Protein AF-A0AAD4MXR6-F1 (afdb_monomer_lite)

Radius of gyration: 29.35 Å; chains: 1; bounding box: 57×68×80 Å

pLDDT: mean 74.16, std 16.28, range [34.97, 93.56]

Structure (mmCIF, N/CA/C/O backbone):
data_AF-A0AAD4MXR6-F1
#
_entry.id   AF-A0AAD4MXR6-F1
#
loop_
_atom_site.group_PDB
_atom_site.id
_atom_site.type_symbol
_atom_site.label_atom_id
_atom_site.label_alt_id
_atom_site.label_comp_id
_atom_site.label_asym_id
_atom_site.label_entity_id
_atom_site.label_seq_id
_atom_site.pdbx_PDB_ins_code
_atom_site.Cartn_x
_atom_site.Cartn_y
_atom_site.Cartn_z
_atom_site.occupancy
_atom_site.B_iso_or_equiv
_atom_site.auth_seq_id
_atom_site.auth_comp_id
_atom_site.auth_asym_id
_atom_site.auth_atom_id
_atom_site.pdbx_PDB_model_num
ATOM 1 N N . MET A 1 1 ? -5.237 6.073 -11.738 1.00 60.31 1 MET A N 1
ATOM 2 C CA . MET A 1 1 ? -5.395 5.691 -10.322 1.00 60.31 1 MET A CA 1
ATOM 3 C C . MET A 1 1 ? -6.658 6.258 -9.677 1.00 60.31 1 MET A C 1
ATOM 5 O O . MET A 1 1 ? -7.114 5.745 -8.656 1.00 60.31 1 MET A O 1
ATOM 9 N N . GLN A 1 2 ? -7.299 7.266 -10.284 1.00 61.72 2 GLN A N 1
ATOM 10 C CA . GLN A 1 2 ? -8.569 7.827 -9.799 1.00 61.72 2 GLN A CA 1
ATOM 11 C C . GLN A 1 2 ? -9.692 6.784 -9.644 1.00 61.72 2 GLN A C 1
ATOM 13 O O . GLN A 1 2 ? -10.558 6.943 -8.790 1.00 61.72 2 GLN A O 1
ATOM 18 N N . ASN A 1 3 ? -9.618 5.661 -10.363 1.00 67.31 3 ASN A N 1
ATOM 19 C CA . ASN A 1 3 ? -10.633 4.604 -10.333 1.00 67.31 3 ASN A CA 1
ATOM 20 C C . ASN A 1 3 ? -10.224 3.352 -9.547 1.00 67.31 3 ASN A C 1
ATOM 22 O O . ASN A 1 3 ? -10.937 2.355 -9.615 1.00 67.31 3 ASN A O 1
ATOM 26 N N . VAL A 1 4 ? -9.108 3.370 -8.804 1.00 76.44 4 VAL A N 1
ATOM 27 C CA . VAL A 1 4 ? -8.776 2.239 -7.922 1.00 76.44 4 VAL A CA 1
ATOM 28 C C . VAL A 1 4 ? -9.883 2.127 -6.867 1.00 76.44 4 VAL A C 1
ATOM 30 O O . VAL A 1 4 ? -10.114 3.109 -6.143 1.00 76.44 4 VAL A O 1
ATOM 33 N N . PRO A 1 5 ? -10.608 0.993 -6.812 1.00 82.69 5 PRO A N 1
ATOM 34 C CA . PRO A 1 5 ? -11.667 0.806 -5.838 1.00 82.69 5 PRO A CA 1
ATOM 35 C C . PRO A 1 5 ? -11.041 0.687 -4.451 1.00 82.69 5 PRO A C 1
ATOM 37 O O . PRO A 1 5 ? -10.122 -0.102 -4.252 1.00 82.69 5 PRO A O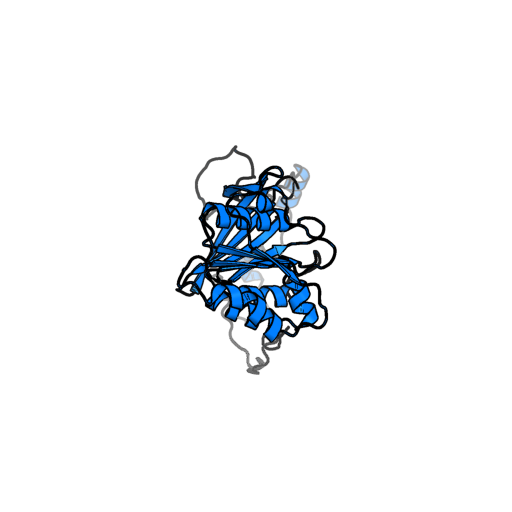 1
ATOM 40 N N . LEU A 1 6 ? -11.553 1.449 -3.484 1.00 86.88 6 LEU A N 1
ATOM 41 C CA . LEU A 1 6 ? -11.195 1.288 -2.075 1.00 86.88 6 LEU A CA 1
ATOM 42 C C . LEU A 1 6 ? -11.935 0.069 -1.527 1.00 86.88 6 LEU A C 1
ATOM 44 O O . LEU A 1 6 ? -12.966 0.193 -0.867 1.00 86.88 6 LEU A O 1
ATOM 48 N N . LYS A 1 7 ? -11.432 -1.118 -1.867 1.00 89.00 7 LYS A N 1
ATOM 49 C CA . LYS A 1 7 ? -11.968 -2.390 -1.397 1.00 89.00 7 LYS A CA 1
ATOM 50 C C . LYS A 1 7 ? -10.834 -3.359 -1.081 1.00 89.00 7 LYS A C 1
ATOM 52 O O . LYS A 1 7 ? -9.921 -3.442 -1.880 1.00 89.00 7 LYS A O 1
ATOM 57 N N . GLY A 1 8 ? -10.943 -4.132 -0.000 1.00 90.38 8 GLY A N 1
ATOM 58 C CA . GLY A 1 8 ? -9.989 -5.190 0.353 1.00 90.38 8 GLY A CA 1
ATOM 59 C C . GLY A 1 8 ? -8.601 -4.660 0.727 1.00 90.38 8 GLY A C 1
ATOM 60 O O . GLY A 1 8 ? -8.443 -3.489 1.067 1.00 90.38 8 GLY A O 1
ATOM 61 N N . ALA A 1 9 ? -7.585 -5.522 0.681 1.00 92.50 9 ALA A N 1
ATOM 62 C CA . ALA A 1 9 ? -6.200 -5.114 0.900 1.00 92.50 9 ALA A CA 1
ATOM 63 C C . ALA A 1 9 ? -5.611 -4.466 -0.365 1.00 92.50 9 ALA A C 1
ATOM 65 O O . ALA A 1 9 ? -5.730 -5.020 -1.467 1.00 92.50 9 ALA A O 1
ATOM 66 N N . ILE A 1 10 ? -4.984 -3.304 -0.194 1.00 93.56 10 ILE A N 1
ATOM 67 C CA . ILE A 1 10 ? -4.270 -2.538 -1.213 1.00 93.56 10 ILE A CA 1
ATOM 68 C C . ILE A 1 10 ? -2.867 -2.254 -0.688 1.00 93.56 10 ILE A C 1
ATOM 70 O O . ILE A 1 10 ? -2.709 -1.665 0.382 1.00 93.56 10 ILE A O 1
ATOM 74 N N . VAL A 1 11 ? -1.844 -2.639 -1.447 1.00 92.94 11 VAL A N 1
ATOM 75 C CA . VAL A 1 11 ? -0.449 -2.378 -1.070 1.00 92.94 11 VAL A CA 1
ATOM 76 C C . VAL A 1 11 ? 0.230 -1.517 -2.128 1.00 92.94 11 VAL A C 1
ATOM 78 O O . VAL A 1 11 ? 0.134 -1.792 -3.325 1.00 92.94 11 VAL A O 1
ATOM 81 N N . ILE A 1 12 ? 0.911 -0.472 -1.669 1.00 91.81 12 ILE A N 1
ATOM 82 C CA . ILE A 1 12 ? 1.758 0.409 -2.469 1.00 91.81 12 ILE A CA 1
ATOM 83 C C . ILE A 1 12 ? 3.200 -0.046 -2.280 1.00 91.81 12 ILE A C 1
ATOM 85 O O . ILE A 1 12 ? 3.692 -0.064 -1.152 1.00 91.81 12 ILE A O 1
ATOM 89 N N . ARG A 1 13 ? 3.863 -0.421 -3.373 1.00 90.12 13 ARG A N 1
ATOM 90 C CA . ARG A 1 13 ? 5.300 -0.676 -3.398 1.00 90.12 13 ARG A CA 1
ATOM 91 C C . ARG A 1 13 ? 6.028 0.631 -3.641 1.00 90.12 13 ARG A C 1
ATOM 93 O O . ARG A 1 13 ? 5.836 1.283 -4.662 1.00 90.12 13 ARG A O 1
ATOM 100 N N . ASP A 1 14 ? 6.849 0.975 -2.671 1.00 86.12 14 ASP A N 1
ATOM 101 C CA . ASP A 1 14 ? 7.756 2.108 -2.659 1.00 86.12 14 ASP A CA 1
ATOM 102 C C . ASP A 1 14 ? 9.174 1.585 -2.974 1.00 86.12 14 ASP A C 1
ATOM 104 O O . ASP A 1 14 ? 9.573 0.538 -2.452 1.00 86.12 14 ASP A O 1
ATOM 108 N N . ARG A 1 15 ? 9.919 2.276 -3.850 1.00 78.50 15 ARG A N 1
ATOM 109 C CA . ARG A 1 15 ? 11.308 1.920 -4.215 1.00 78.50 15 ARG A CA 1
ATOM 110 C C . ARG A 1 15 ? 12.368 2.698 -3.426 1.00 78.50 15 ARG A C 1
ATOM 112 O O . ARG A 1 15 ? 13.548 2.692 -3.774 1.00 78.50 15 ARG A O 1
ATOM 119 N N . GLY A 1 16 ? 11.973 3.333 -2.328 1.00 67.81 16 GLY A N 1
ATOM 120 C CA . GLY A 1 16 ? 12.864 3.950 -1.357 1.00 67.81 16 GLY A CA 1
ATOM 121 C C . GLY A 1 16 ? 13.395 5.310 -1.808 1.00 67.81 16 GLY A C 1
ATOM 122 O O . GLY A 1 16 ? 12.636 6.174 -2.235 1.00 67.81 16 GLY A O 1
ATOM 123 N N . TYR A 1 17 ? 14.711 5.513 -1.661 1.00 61.78 17 TYR A N 1
ATOM 124 C CA . TYR A 1 17 ? 15.401 6.814 -1.725 1.00 61.78 17 TYR A CA 1
ATOM 125 C C . TYR A 1 17 ? 15.137 7.662 -2.981 1.00 61.78 17 TYR A C 1
ATOM 127 O O . TYR A 1 17 ? 15.329 8.874 -2.932 1.00 61.78 17 TYR A O 1
ATOM 135 N N . GLU A 1 18 ? 14.706 7.053 -4.086 1.00 66.12 18 GLU A N 1
ATOM 136 C CA . GLU A 1 18 ? 14.439 7.751 -5.350 1.00 66.12 18 GLU A CA 1
ATOM 137 C C . GLU A 1 18 ? 12.974 8.174 -5.496 1.00 66.12 18 GLU A C 1
ATOM 139 O O . GLU A 1 18 ? 12.679 9.159 -6.168 1.00 66.12 18 GLU A O 1
ATOM 144 N N . LEU A 1 19 ? 12.051 7.451 -4.857 1.00 75.62 19 LEU A N 1
ATOM 145 C CA . LEU A 1 19 ? 10.617 7.596 -5.066 1.00 75.62 19 LEU A CA 1
ATOM 146 C C . LEU A 1 19 ? 9.831 7.170 -3.836 1.00 75.62 19 LEU A C 1
ATOM 148 O O . LEU A 1 19 ? 9.530 5.994 -3.676 1.00 75.62 19 LEU A O 1
ATOM 152 N N . SER A 1 20 ? 9.413 8.139 -3.024 1.00 80.69 20 SER A N 1
ATOM 153 C CA . SER A 1 20 ? 8.524 7.848 -1.904 1.00 80.69 20 SER A CA 1
ATOM 154 C C . SER A 1 20 ? 7.087 7.616 -2.373 1.00 80.69 20 SER A C 1
ATOM 156 O O . SER A 1 20 ? 6.513 8.425 -3.102 1.00 80.69 20 SER A O 1
ATOM 158 N N . GLY A 1 21 ? 6.457 6.557 -1.870 1.00 80.56 21 GLY A N 1
ATOM 159 C CA . GLY A 1 21 ? 5.028 6.292 -2.017 1.00 80.56 21 GLY A CA 1
ATOM 160 C C . GLY A 1 21 ? 4.146 7.143 -1.101 1.00 80.56 21 GLY A C 1
ATOM 161 O O . GLY A 1 21 ? 2.922 7.109 -1.239 1.00 80.56 21 GLY A O 1
ATOM 162 N N . LEU A 1 22 ? 4.735 7.929 -0.191 1.00 83.06 22 LEU A N 1
ATOM 163 C CA . LEU A 1 22 ? 4.004 8.767 0.761 1.00 83.06 22 LEU A CA 1
ATOM 164 C C . LEU A 1 22 ? 3.065 9.784 0.083 1.00 83.06 22 LEU A C 1
ATOM 166 O O . LEU A 1 22 ? 1.902 9.833 0.484 1.00 83.06 22 LEU A O 1
ATOM 170 N N . PRO A 1 23 ? 3.471 10.553 -0.951 1.00 85.19 23 PRO A N 1
ATOM 171 C CA . PRO A 1 23 ? 2.571 11.504 -1.605 1.00 85.19 23 PRO A CA 1
ATOM 172 C C . PRO A 1 23 ? 1.355 10.812 -2.225 1.00 85.19 23 PRO A C 1
ATOM 174 O O . PRO A 1 23 ? 0.229 11.291 -2.090 1.00 85.19 23 PRO A O 1
ATOM 177 N N . LEU A 1 24 ? 1.560 9.648 -2.853 1.00 86.75 24 LEU A N 1
ATOM 178 C CA . LEU A 1 24 ? 0.464 8.860 -3.408 1.00 86.75 24 LEU A CA 1
ATOM 179 C C . LEU A 1 24 ? -0.456 8.327 -2.307 1.00 86.75 24 LEU A C 1
ATOM 181 O O . LEU A 1 24 ? -1.678 8.406 -2.428 1.00 86.75 24 LEU A O 1
ATOM 185 N N . TRP A 1 25 ? 0.116 7.803 -1.227 1.00 89.38 25 TRP A N 1
ATOM 186 C CA . TRP A 1 25 ? -0.648 7.330 -0.080 1.00 89.38 25 TRP A CA 1
ATOM 187 C C . TRP A 1 25 ? -1.501 8.460 0.523 1.00 89.38 25 TRP A C 1
ATOM 189 O O . TRP A 1 25 ? -2.707 8.281 0.692 1.00 89.38 25 TRP A O 1
ATOM 199 N N . CYS A 1 26 ? -0.933 9.657 0.715 1.00 88.12 26 CYS A N 1
ATOM 200 C CA . CYS A 1 26 ? -1.647 10.859 1.158 1.00 88.12 26 CYS A CA 1
ATOM 201 C C . CYS A 1 26 ? -2.778 11.254 0.196 1.00 88.12 26 CYS A C 1
ATOM 203 O O . CYS A 1 26 ? -3.884 11.579 0.632 1.00 88.12 26 CYS A O 1
ATOM 205 N N . ALA A 1 27 ? -2.548 11.168 -1.116 1.00 88.81 27 ALA A N 1
ATOM 206 C CA . ALA A 1 27 ? -3.580 11.435 -2.114 1.00 88.81 27 ALA A CA 1
ATOM 207 C C . ALA A 1 27 ? -4.749 10.433 -2.036 1.00 88.81 27 ALA A C 1
ATOM 209 O O . ALA A 1 27 ? -5.911 10.806 -2.221 1.00 88.81 27 ALA A O 1
ATOM 210 N N . ILE A 1 28 ? -4.475 9.162 -1.720 1.00 91.00 28 ILE A N 1
ATOM 211 C CA . ILE A 1 28 ? -5.514 8.140 -1.526 1.00 91.00 28 ILE A CA 1
ATOM 212 C C . ILE A 1 28 ? -6.273 8.374 -0.211 1.00 91.00 28 ILE A C 1
ATOM 214 O O . ILE A 1 28 ? -7.498 8.235 -0.200 1.00 91.00 28 ILE A O 1
ATOM 218 N N . VAL A 1 29 ? -5.590 8.789 0.865 1.00 90.50 29 VAL A N 1
ATOM 219 C CA . VAL A 1 29 ? -6.236 9.232 2.117 1.00 90.50 29 VAL A CA 1
ATOM 220 C C . VAL A 1 29 ? -7.202 10.379 1.826 1.00 90.50 29 VAL A C 1
ATOM 222 O O . VAL A 1 29 ? -8.383 10.291 2.163 1.00 90.50 29 VAL A O 1
ATOM 225 N N . ARG A 1 30 ? -6.740 11.419 1.118 1.00 88.81 30 ARG A N 1
ATOM 226 C CA . ARG A 1 30 ? -7.579 12.556 0.715 1.00 88.81 30 ARG A CA 1
ATOM 227 C C . ARG A 1 30 ? -8.790 12.106 -0.099 1.00 88.81 30 ARG A C 1
ATOM 229 O O . ARG A 1 30 ? -9.911 12.494 0.218 1.00 88.81 30 ARG A O 1
ATOM 236 N N . LYS A 1 31 ? -8.591 11.239 -1.093 1.00 89.88 31 LYS A N 1
ATOM 237 C CA . LYS A 1 31 ? -9.681 10.675 -1.901 1.00 89.88 31 LYS A CA 1
ATOM 238 C C . LYS A 1 31 ? -10.716 9.940 -1.040 1.00 89.88 31 LYS A C 1
ATOM 240 O O . LYS A 1 31 ? -11.910 10.062 -1.293 1.00 89.88 31 LYS A O 1
ATOM 245 N N . ALA A 1 32 ? -10.285 9.168 -0.042 1.00 90.44 32 ALA A N 1
ATOM 246 C CA . ALA A 1 32 ? -11.200 8.473 0.861 1.00 90.44 32 ALA A CA 1
ATOM 247 C C . ALA A 1 32 ? -12.028 9.460 1.704 1.00 90.44 32 ALA A C 1
ATOM 249 O O . ALA A 1 32 ? -13.239 9.279 1.844 1.00 90.44 32 ALA A O 1
ATOM 250 N N . LEU A 1 33 ? -11.403 10.533 2.195 1.00 89.44 33 LEU A N 1
ATOM 251 C CA . LEU A 1 33 ? -12.094 11.605 2.917 1.00 89.44 33 LEU A CA 1
ATOM 252 C C . LEU A 1 33 ? -13.111 12.337 2.029 1.00 89.44 33 LEU A C 1
ATOM 254 O O . LEU A 1 33 ? -14.248 12.534 2.452 1.00 89.44 33 LEU A O 1
ATOM 258 N N . ASP A 1 34 ? -12.742 12.666 0.786 1.00 89.06 34 ASP A N 1
ATOM 259 C CA . ASP A 1 34 ? -13.632 13.313 -0.195 1.00 89.06 34 ASP A CA 1
ATOM 260 C C . ASP A 1 34 ? -14.847 12.429 -0.550 1.00 89.06 34 ASP A C 1
ATOM 262 O O . ASP A 1 34 ? -15.934 12.925 -0.845 1.00 89.06 34 ASP A O 1
ATOM 266 N N . LEU A 1 35 ? -14.688 11.102 -0.482 1.00 89.19 35 LEU A N 1
ATOM 267 C CA . LEU A 1 35 ? -15.757 10.118 -0.685 1.00 89.19 35 LEU A CA 1
ATOM 268 C C . LEU A 1 35 ? -16.568 9.811 0.592 1.00 89.19 35 LEU A C 1
ATOM 270 O O . LEU A 1 35 ? -17.436 8.929 0.567 1.00 89.19 35 LEU A O 1
ATOM 274 N N . ASN A 1 36 ? -16.325 10.545 1.685 1.00 88.44 36 ASN A N 1
ATOM 275 C CA . ASN A 1 36 ? -16.971 10.392 2.992 1.00 88.44 36 ASN A CA 1
ATOM 276 C C . ASN A 1 36 ? -16.808 8.989 3.607 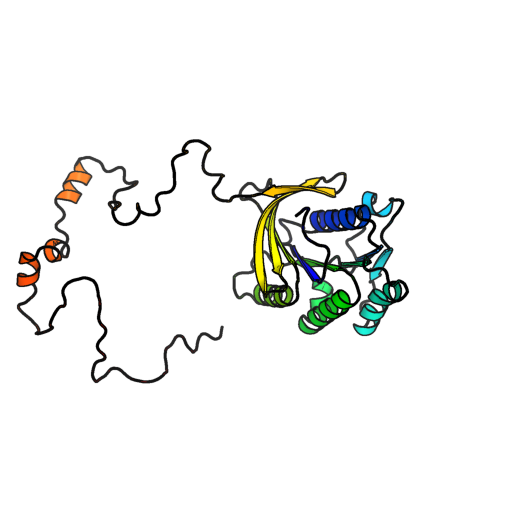1.00 88.44 36 ASN A C 1
ATOM 278 O O . ASN A 1 36 ? -17.757 8.441 4.173 1.00 88.44 36 ASN A O 1
ATOM 282 N N . PHE A 1 37 ? -15.625 8.383 3.477 1.00 89.62 37 PHE A N 1
ATOM 283 C CA . PHE A 1 37 ? -15.276 7.198 4.266 1.00 89.62 37 PHE A CA 1
ATOM 284 C C . PHE A 1 37 ? -14.930 7.587 5.713 1.00 89.62 37 PHE A C 1
ATOM 286 O O . PHE A 1 37 ? -14.415 8.676 5.966 1.00 89.62 37 PHE A O 1
ATOM 293 N N . ASP A 1 38 ? -15.177 6.676 6.656 1.00 89.69 38 ASP A N 1
ATOM 294 C CA . ASP A 1 38 ? -14.602 6.737 8.002 1.00 89.69 38 ASP A CA 1
ATOM 295 C C . ASP A 1 38 ? -13.142 6.283 7.918 1.00 89.69 38 ASP A C 1
ATOM 297 O O . ASP A 1 38 ? -12.856 5.095 7.735 1.00 89.69 38 ASP A O 1
ATOM 301 N N . VAL A 1 39 ? -12.226 7.247 7.966 1.00 90.88 39 VAL A N 1
ATOM 302 C CA . VAL A 1 39 ? -10.801 7.022 7.732 1.00 90.88 39 VAL A CA 1
ATOM 303 C C . VAL A 1 39 ? -10.062 6.916 9.061 1.00 90.88 39 VAL A C 1
ATOM 305 O O . VAL A 1 39 ? -10.019 7.867 9.842 1.00 90.88 39 VAL A O 1
ATOM 308 N N . THR A 1 40 ? -9.415 5.774 9.279 1.00 90.69 40 THR A N 1
ATOM 309 C CA . THR A 1 40 ? -8.431 5.587 10.349 1.00 90.69 40 THR A CA 1
ATOM 310 C C . THR A 1 40 ? -7.042 5.562 9.729 1.00 90.69 40 THR A C 1
ATOM 312 O O . THR A 1 40 ? -6.786 4.784 8.814 1.00 90.69 40 THR A O 1
ATOM 315 N N . VAL A 1 41 ? -6.132 6.382 10.245 1.00 90.81 41 VAL A N 1
ATOM 316 C CA . VAL A 1 41 ? -4.716 6.381 9.870 1.00 90.81 41 VAL A CA 1
ATOM 317 C C . VAL A 1 41 ? -3.913 5.824 11.033 1.00 90.81 41 VAL A C 1
ATOM 319 O O . VAL A 1 41 ? -3.966 6.350 12.139 1.00 90.81 41 VAL A O 1
ATOM 322 N N . ALA A 1 42 ? -3.168 4.759 10.782 1.00 89.56 42 ALA A N 1
ATOM 323 C CA . ALA A 1 42 ? -2.299 4.108 11.739 1.00 89.56 42 ALA A CA 1
ATOM 324 C C . ALA A 1 42 ? -0.836 4.332 11.330 1.00 89.56 42 ALA A C 1
ATOM 326 O O . ALA A 1 42 ? -0.386 3.851 10.289 1.00 89.56 42 ALA A O 1
ATOM 327 N N . LEU A 1 43 ? -0.131 5.104 12.155 1.00 88.00 43 LEU A N 1
ATOM 328 C CA . LEU A 1 43 ? 1.260 5.502 11.969 1.00 88.00 43 LEU A CA 1
ATOM 329 C C . LEU A 1 43 ? 2.150 4.558 12.784 1.00 88.00 43 LEU A C 1
ATOM 331 O O . LEU A 1 43 ? 2.076 4.539 14.016 1.00 88.00 43 LEU A O 1
ATOM 335 N N . MET A 1 44 ? 2.946 3.750 12.089 1.00 81.94 44 MET A N 1
ATOM 336 C CA . MET A 1 44 ? 3.821 2.719 12.649 1.00 81.94 44 MET A CA 1
ATOM 337 C C . MET A 1 44 ? 5.278 3.181 12.742 1.00 81.94 44 MET A C 1
ATOM 339 O O . MET A 1 44 ? 6.042 2.628 13.530 1.00 81.94 44 MET A O 1
ATOM 343 N N . LEU A 1 45 ? 5.682 4.188 11.961 1.00 75.94 45 LEU A N 1
ATOM 344 C CA . LEU A 1 45 ? 7.043 4.723 11.994 1.00 75.94 45 LEU A CA 1
ATOM 345 C C . LEU A 1 45 ? 7.180 5.799 13.080 1.00 75.94 45 LEU A C 1
ATOM 347 O O . LEU A 1 45 ? 6.792 6.950 12.898 1.00 75.94 45 LEU A O 1
ATOM 351 N N . HIS A 1 46 ? 7.778 5.412 14.209 1.00 53.72 46 HIS A N 1
ATOM 352 C CA . HIS A 1 46 ? 7.813 6.172 15.467 1.00 53.72 46 HIS A CA 1
ATOM 353 C C . HIS A 1 46 ? 8.467 7.567 15.421 1.00 53.72 46 HIS A C 1
ATOM 355 O O . HIS A 1 46 ? 8.233 8.355 16.330 1.00 53.72 46 HIS A O 1
ATOM 361 N N . LEU A 1 47 ? 9.313 7.876 14.430 1.00 45.06 47 LEU A N 1
ATOM 362 C CA . LEU A 1 47 ? 10.220 9.038 14.492 1.00 45.06 47 LEU A CA 1
ATOM 363 C C . LEU A 1 47 ? 10.139 10.004 13.299 1.00 45.06 47 LEU A C 1
ATOM 365 O O . LEU A 1 47 ? 10.842 11.009 13.308 1.00 45.06 47 LEU A O 1
ATOM 369 N N . GLN A 1 48 ? 9.340 9.716 12.264 1.00 53.06 48 GLN A N 1
ATOM 370 C CA . GLN A 1 48 ? 9.462 10.431 10.982 1.00 53.06 48 GLN A CA 1
ATOM 371 C C . GLN A 1 48 ? 8.174 10.993 10.376 1.00 53.06 48 GLN A C 1
ATOM 373 O O . GLN A 1 48 ? 8.277 11.688 9.367 1.00 53.06 48 GLN A O 1
ATOM 378 N N . ARG A 1 49 ? 6.975 10.685 10.888 1.00 61.84 49 ARG A N 1
ATOM 379 C CA . ARG A 1 49 ? 5.757 10.918 10.094 1.00 61.84 49 ARG A CA 1
ATOM 380 C C . ARG A 1 49 ? 4.632 11.576 10.877 1.00 61.84 49 ARG A C 1
ATOM 382 O O . ARG A 1 49 ? 3.869 10.901 11.561 1.00 61.84 49 ARG A O 1
ATOM 389 N N . ASP A 1 50 ? 4.496 12.879 10.664 1.00 67.06 50 ASP A N 1
ATOM 390 C CA . ASP A 1 50 ? 3.241 13.596 10.858 1.00 67.06 50 ASP A CA 1
ATOM 391 C C . ASP A 1 50 ? 2.435 13.572 9.557 1.00 67.06 50 ASP A C 1
ATOM 393 O O . ASP A 1 50 ? 2.982 13.619 8.451 1.00 67.06 50 ASP A O 1
ATOM 397 N N . LEU A 1 51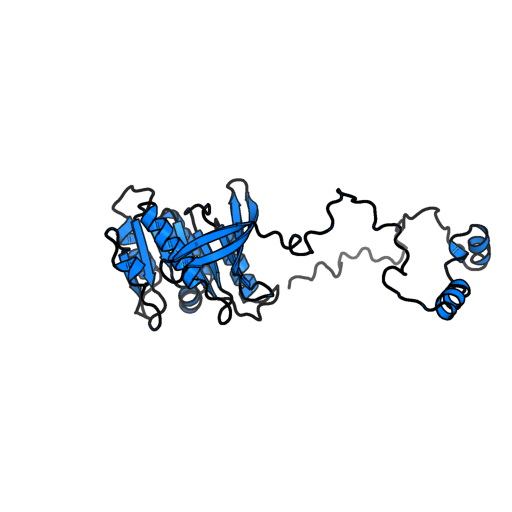 ? 1.114 13.460 9.688 1.00 78.12 51 LEU A N 1
ATOM 398 C CA . LEU A 1 51 ? 0.218 13.594 8.548 1.00 78.12 51 LEU A CA 1
ATOM 399 C C . LEU A 1 51 ? 0.178 15.080 8.140 1.00 78.12 51 LEU A C 1
ATOM 401 O O . LEU A 1 51 ? 0.058 15.919 9.034 1.00 78.12 51 LEU A O 1
ATOM 405 N N . PRO A 1 52 ? 0.246 15.422 6.838 1.00 81.00 52 PRO A N 1
ATOM 406 C CA . PRO A 1 52 ? 0.203 16.814 6.394 1.00 81.00 52 PRO A CA 1
ATOM 407 C C . PRO A 1 52 ? -1.000 17.574 6.970 1.00 81.00 52 PRO A C 1
ATOM 409 O O . PRO A 1 52 ? -2.112 17.031 7.024 1.00 81.00 52 PRO A O 1
ATOM 412 N N . GLU A 1 53 ? -0.795 18.827 7.386 1.00 79.50 53 GLU A N 1
ATOM 413 C CA . GLU A 1 53 ? -1.827 19.651 8.032 1.00 79.50 53 GLU A CA 1
ATOM 414 C C . GLU A 1 53 ? -3.076 19.805 7.154 1.00 79.50 53 GLU A C 1
ATOM 416 O O . GLU A 1 53 ? -4.194 19.878 7.665 1.00 79.50 53 GLU A O 1
ATOM 421 N N . GLU A 1 54 ? -2.922 19.772 5.830 1.00 79.06 54 GLU A N 1
ATOM 422 C CA . GLU A 1 54 ? -4.009 19.856 4.852 1.00 79.06 54 GLU A CA 1
ATOM 423 C C . GLU A 1 54 ? -4.983 18.672 4.948 1.00 79.06 54 GLU A C 1
ATOM 425 O O . GLU A 1 54 ? -6.163 18.796 4.607 1.00 79.06 54 GLU A O 1
ATOM 430 N N . ILE A 1 55 ? -4.505 17.515 5.417 1.00 80.12 55 ILE A N 1
ATOM 431 C CA . ILE A 1 55 ? -5.330 16.325 5.648 1.00 80.12 55 ILE A CA 1
ATOM 432 C C . ILE A 1 55 ? -5.961 16.379 7.047 1.00 80.12 55 ILE A C 1
ATOM 434 O O . ILE A 1 55 ? -7.115 15.983 7.217 1.00 80.12 55 ILE A O 1
ATOM 438 N N . VAL A 1 56 ? -5.230 16.890 8.042 1.00 81.38 56 VAL A N 1
ATOM 439 C CA . VAL A 1 56 ? -5.667 16.930 9.450 1.00 81.38 56 VAL A CA 1
ATOM 440 C C . VAL A 1 56 ? -6.703 18.028 9.715 1.00 81.38 56 VAL A C 1
ATOM 442 O O . VAL A 1 56 ? -7.652 17.806 10.462 1.00 81.38 56 VAL A O 1
ATOM 445 N N . SER A 1 57 ? -6.557 19.200 9.098 1.00 73.81 57 SER A N 1
ATOM 446 C CA . SER A 1 57 ? -7.349 20.411 9.384 1.00 73.81 57 SER A CA 1
ATOM 447 C C . SER A 1 57 ? -8.764 20.429 8.784 1.00 73.81 57 SER A C 1
ATOM 449 O O . SER A 1 57 ? -9.496 21.410 8.927 1.00 73.81 57 SER A O 1
ATOM 451 N N . ARG A 1 58 ? -9.187 19.357 8.107 1.00 71.81 58 ARG A N 1
ATOM 452 C CA . ARG A 1 58 ? -10.500 19.280 7.451 1.00 71.81 58 ARG A CA 1
ATOM 453 C C . ARG A 1 58 ? -11.634 18.944 8.421 1.00 71.81 58 ARG A C 1
ATOM 455 O O . ARG A 1 58 ? -11.454 18.233 9.400 1.00 71.81 58 ARG A O 1
ATOM 462 N N . ASN A 1 59 ? -12.850 19.371 8.060 1.00 66.31 59 ASN A N 1
ATOM 463 C CA . ASN A 1 59 ? -14.083 19.104 8.820 1.00 66.31 59 ASN A CA 1
ATOM 464 C C . ASN A 1 59 ? -14.372 17.606 9.039 1.00 66.31 59 ASN A C 1
ATOM 466 O O . ASN A 1 59 ? -15.078 17.254 9.978 1.00 66.31 59 ASN A O 1
ATOM 470 N N . ASN A 1 60 ? -13.845 16.737 8.171 1.00 76.19 60 ASN A N 1
ATOM 471 C CA . ASN A 1 60 ? -13.877 15.285 8.316 1.00 76.19 60 ASN A CA 1
ATOM 472 C C . ASN A 1 60 ? -12.432 14.789 8.444 1.00 76.19 60 ASN A C 1
ATOM 474 O O . ASN A 1 60 ? -11.844 14.323 7.470 1.00 76.19 60 ASN A O 1
ATOM 478 N N . SER A 1 61 ? -11.817 15.021 9.601 1.00 79.94 61 SER A N 1
ATOM 479 C CA . SER A 1 61 ? -10.423 14.659 9.843 1.00 79.94 61 SER A CA 1
ATOM 480 C C . SER A 1 61 ? -10.281 13.153 10.102 1.00 79.94 61 SER A C 1
ATOM 482 O O . SER A 1 61 ? -11.169 12.530 10.696 1.00 79.94 61 SER A O 1
ATOM 484 N N . PRO A 1 62 ? -9.180 12.526 9.650 1.00 86.06 62 PRO A N 1
ATOM 485 C CA . PRO A 1 62 ? -8.953 11.112 9.901 1.00 86.06 62 PRO A CA 1
ATOM 486 C C . PRO A 1 62 ? -8.682 10.854 11.387 1.00 86.06 62 PRO A C 1
ATOM 488 O O . PRO A 1 62 ? -8.040 11.649 12.075 1.00 86.06 62 PRO A O 1
ATOM 491 N N . LYS A 1 63 ? -9.104 9.688 11.880 1.00 88.19 63 LYS A N 1
ATOM 492 C CA . LYS A 1 63 ? -8.738 9.207 13.217 1.00 88.19 63 LYS A CA 1
ATOM 493 C C . LYS A 1 63 ? -7.289 8.735 13.184 1.00 88.19 63 LYS A C 1
ATOM 495 O O . LYS A 1 63 ? -7.001 7.681 12.619 1.00 88.19 63 LYS A O 1
ATOM 500 N N . ILE A 1 64 ? -6.384 9.498 13.785 1.00 87.06 64 ILE A N 1
ATOM 501 C CA . ILE A 1 64 ? -4.956 9.170 13.807 1.00 87.06 64 ILE A CA 1
ATOM 502 C C . ILE A 1 64 ? -4.643 8.294 15.022 1.00 87.06 64 ILE A C 1
ATOM 504 O O . ILE A 1 64 ? -5.006 8.618 16.152 1.00 87.06 64 ILE A O 1
ATOM 508 N N . LYS A 1 65 ? -3.956 7.176 14.785 1.00 85.50 65 LYS A N 1
ATOM 509 C CA . LYS A 1 65 ? -3.410 6.280 15.803 1.00 85.50 65 LYS A CA 1
ATOM 510 C C . LYS A 1 65 ? -1.913 6.171 15.601 1.00 85.50 65 LYS A C 1
ATOM 512 O O . LYS A 1 65 ? -1.459 5.621 14.603 1.00 85.50 65 LYS A O 1
ATOM 517 N N . GLN A 1 66 ? -1.161 6.689 16.555 1.00 83.06 66 GLN A N 1
ATOM 518 C CA . GLN A 1 66 ? 0.278 6.500 16.599 1.00 83.06 66 GLN A CA 1
ATOM 519 C C . GLN A 1 66 ? 0.569 5.276 17.451 1.00 83.06 66 GLN A C 1
ATOM 521 O O . GLN A 1 66 ? 0.156 5.190 18.608 1.00 83.06 66 GLN A O 1
ATOM 526 N N . PHE A 1 67 ? 1.269 4.322 16.864 1.00 78.75 67 PHE A N 1
ATOM 527 C CA . PHE A 1 67 ? 1.838 3.214 17.604 1.00 78.75 67 PHE A CA 1
ATOM 528 C C . PHE A 1 67 ? 3.254 3.639 17.940 1.00 78.75 67 PHE A C 1
ATOM 530 O O . PHE A 1 67 ? 3.967 4.068 17.045 1.00 78.75 67 PHE A O 1
ATOM 537 N N . LEU A 1 68 ? 3.621 3.600 19.222 1.00 63.56 68 LEU A N 1
ATOM 538 C CA . LEU A 1 68 ? 4.936 3.999 19.754 1.00 63.56 68 LEU A CA 1
ATOM 539 C C . LEU A 1 68 ? 5.587 2.878 20.578 1.00 63.56 68 LEU A C 1
ATOM 541 O O . LEU A 1 68 ? 6.736 2.999 20.994 1.00 63.56 68 LEU A O 1
ATOM 545 N N . ASP A 1 69 ? 4.850 1.793 20.840 1.00 68.19 69 ASP A N 1
ATOM 546 C CA . ASP A 1 69 ? 5.264 0.772 21.796 1.00 68.19 69 ASP A CA 1
ATOM 547 C C . ASP A 1 69 ? 5.846 -0.473 21.111 1.00 68.19 69 ASP A C 1
ATOM 549 O O . ASP A 1 69 ? 5.154 -1.275 20.464 1.00 68.19 69 ASP A O 1
ATOM 553 N N . SER A 1 70 ? 7.143 -0.680 21.328 1.00 66.38 70 SER A N 1
ATOM 554 C CA . SER A 1 70 ? 7.873 -1.867 20.891 1.00 66.38 70 SER A CA 1
ATOM 555 C C . SER A 1 70 ? 7.351 -3.160 21.531 1.00 66.38 70 SER A C 1
ATOM 557 O O . SER A 1 70 ? 7.558 -4.230 20.963 1.00 66.38 70 SER A O 1
ATOM 559 N N . LYS A 1 71 ? 6.584 -3.105 22.628 1.00 78.06 71 LYS A N 1
ATOM 560 C CA . LYS A 1 71 ? 6.067 -4.290 23.337 1.00 78.06 71 LYS A CA 1
ATOM 561 C C . LYS A 1 71 ? 4.664 -4.735 22.937 1.00 78.06 71 LYS A C 1
ATOM 563 O O . LYS A 1 71 ? 4.269 -5.833 23.316 1.00 78.06 71 LYS A O 1
ATOM 568 N N . MET A 1 72 ? 3.938 -3.942 22.148 1.00 83.94 72 MET A N 1
ATOM 569 C CA . MET A 1 72 ? 2.572 -4.288 21.742 1.00 83.94 72 MET A CA 1
ATOM 570 C C . MET A 1 72 ? 2.525 -5.624 20.987 1.00 83.94 72 MET A C 1
ATOM 572 O O . MET A 1 72 ? 3.255 -5.810 20.005 1.00 83.94 72 MET A O 1
ATOM 576 N N . THR A 1 73 ? 1.656 -6.533 21.427 1.00 88.62 73 THR A N 1
ATOM 577 C CA . THR A 1 73 ? 1.410 -7.821 20.768 1.00 88.62 73 THR A CA 1
ATOM 578 C C . THR A 1 73 ? 0.561 -7.650 19.507 1.00 88.62 73 THR A C 1
ATOM 580 O O . THR A 1 73 ? -0.147 -6.657 19.331 1.00 88.62 73 THR A O 1
ATOM 583 N N . LEU A 1 74 ? 0.586 -8.643 18.614 1.00 86.31 74 LEU A N 1
ATOM 584 C CA . LEU A 1 74 ? -0.201 -8.601 17.378 1.00 86.31 74 LEU A CA 1
ATOM 585 C C . LEU A 1 74 ? -1.717 -8.586 17.644 1.00 86.31 74 LEU A C 1
ATOM 587 O O . LEU A 1 74 ? -2.454 -7.903 16.940 1.00 86.31 74 LEU A O 1
ATOM 591 N N . ALA A 1 75 ? -2.178 -9.290 18.683 1.00 87.44 75 ALA A N 1
ATOM 592 C CA . ALA A 1 75 ? -3.587 -9.309 19.075 1.00 87.44 75 ALA A CA 1
ATOM 593 C C . ALA A 1 75 ? -4.048 -7.959 19.650 1.00 87.44 75 ALA A C 1
ATOM 595 O O . ALA A 1 75 ? -5.143 -7.493 19.339 1.00 87.44 75 ALA A O 1
ATOM 596 N N . GLU A 1 76 ? -3.205 -7.301 20.450 1.00 88.06 76 GLU A N 1
ATOM 597 C CA . GLU A 1 76 ? -3.478 -5.947 20.942 1.00 88.06 76 GLU A CA 1
ATOM 598 C C . GLU A 1 76 ? -3.507 -4.939 19.795 1.00 88.06 76 GLU A C 1
ATOM 600 O O . GLU A 1 76 ? -4.391 -4.081 19.763 1.00 88.06 76 GLU A O 1
ATOM 605 N N . LEU A 1 77 ? -2.579 -5.051 18.838 1.00 87.75 77 LEU A N 1
ATOM 606 C CA . LEU A 1 77 ? -2.548 -4.210 17.644 1.00 87.75 77 LEU A CA 1
ATOM 607 C C . LEU A 1 77 ? -3.835 -4.374 16.831 1.00 87.75 77 LEU A C 1
ATOM 609 O O . LEU A 1 77 ? -4.500 -3.390 16.521 1.00 87.75 77 LEU A O 1
ATOM 613 N N . GLU A 1 78 ? -4.223 -5.612 16.537 1.00 88.00 78 GLU A N 1
ATOM 614 C CA . GLU A 1 78 ? -5.448 -5.929 15.802 1.00 88.00 78 GLU A CA 1
ATOM 615 C C . GLU A 1 78 ? -6.695 -5.414 16.527 1.00 88.00 78 GLU A C 1
ATOM 617 O O . GLU A 1 78 ? -7.521 -4.729 15.923 1.00 88.00 78 GLU A O 1
ATOM 622 N N . SER A 1 79 ? -6.807 -5.662 17.834 1.00 86.62 79 SER A N 1
ATOM 623 C CA . SER A 1 79 ? -7.897 -5.145 18.669 1.00 86.62 79 SER A CA 1
ATOM 624 C C . SER A 1 79 ? -7.934 -3.617 18.660 1.00 86.62 79 SER A C 1
ATOM 626 O O . SER A 1 79 ? -8.986 -3.003 18.496 1.00 86.62 79 SER A O 1
ATOM 628 N N . THR A 1 80 ? -6.778 -2.963 18.737 1.00 86.19 80 THR A N 1
ATOM 629 C CA . THR A 1 80 ? -6.690 -1.503 18.669 1.00 86.19 80 THR A CA 1
ATOM 630 C C . THR A 1 80 ? -7.111 -0.989 17.299 1.00 86.19 80 THR A C 1
ATOM 632 O O . THR A 1 80 ? -7.810 0.016 17.225 1.00 86.19 80 THR A O 1
ATOM 635 N N . LEU A 1 81 ? -6.744 -1.652 16.205 1.00 84.25 81 LEU A N 1
ATOM 636 C CA . LEU A 1 81 ? -7.134 -1.238 14.858 1.00 84.25 81 LEU A CA 1
ATOM 637 C C . LEU A 1 81 ? -8.628 -1.481 14.589 1.00 84.25 81 LEU A C 1
ATOM 639 O O . LEU A 1 81 ? -9.257 -0.659 13.933 1.00 84.25 81 LEU A O 1
ATOM 643 N N . THR A 1 82 ? -9.216 -2.541 15.149 1.00 80.12 82 THR A N 1
ATOM 644 C CA . THR A 1 82 ? -10.607 -2.965 14.885 1.00 80.12 82 THR A CA 1
ATOM 645 C C . THR A 1 82 ? -11.641 -2.427 15.879 1.00 80.12 82 THR A C 1
ATOM 647 O O . THR A 1 82 ? -12.786 -2.204 15.489 1.00 80.12 82 THR A O 1
ATOM 650 N N . SER A 1 83 ? -11.263 -2.147 17.131 1.00 72.75 83 SER A N 1
ATOM 651 C CA . SER A 1 83 ? -12.147 -1.664 18.218 1.00 72.75 83 SER A CA 1
ATOM 652 C C . SER A 1 83 ? -13.018 -0.463 17.845 1.00 72.75 83 SER A C 1
ATOM 654 O O . SER A 1 83 ? -14.145 -0.352 18.319 1.00 72.75 83 SER A O 1
ATOM 656 N N . ASN A 1 84 ? -12.554 0.400 16.939 1.00 60.62 84 ASN A N 1
ATOM 657 C CA . ASN A 1 84 ? -13.307 1.579 16.498 1.00 60.62 84 ASN A CA 1
ATOM 658 C C . ASN A 1 84 ? -14.254 1.312 15.318 1.00 60.62 84 ASN A C 1
ATOM 660 O O . ASN A 1 84 ? -15.087 2.159 15.004 1.00 60.62 84 ASN A O 1
ATOM 664 N N . HIS A 1 85 ? -14.126 0.161 14.661 1.00 61.00 85 HIS A N 1
ATOM 665 C CA . HIS A 1 85 ? -14.942 -0.246 13.516 1.00 61.00 85 HIS A CA 1
ATOM 666 C C . HIS A 1 85 ? -16.088 -1.189 13.923 1.00 61.00 85 HIS A C 1
ATOM 668 O O . HIS A 1 85 ? -17.028 -1.387 13.161 1.00 61.00 85 HIS A O 1
ATOM 674 N N . LEU A 1 86 ? -16.063 -1.693 15.163 1.00 47.44 86 LEU A N 1
ATOM 675 C CA . LEU A 1 86 ? -17.038 -2.626 15.738 1.00 47.44 86 LEU A CA 1
ATOM 676 C C . LEU A 1 86 ? -18.406 -2.010 16.098 1.00 47.44 86 LEU A C 1
ATOM 678 O O . LEU A 1 86 ? -19.281 -2.737 16.565 1.00 47.44 86 LEU A O 1
ATOM 682 N N . HIS A 1 87 ? -18.628 -0.703 15.910 1.00 42.94 87 HIS A N 1
ATOM 683 C CA . HIS A 1 87 ? -19.883 -0.030 16.308 1.00 42.94 87 HIS A CA 1
ATOM 684 C C . HIS A 1 87 ? -20.637 0.700 15.192 1.00 42.94 87 HIS A C 1
ATOM 686 O O . HIS A 1 87 ? -21.594 1.424 15.458 1.00 42.94 87 HIS A O 1
ATOM 692 N N . GLY A 1 88 ? -20.290 0.459 13.930 1.00 42.78 88 GLY A N 1
ATOM 693 C CA . GLY A 1 88 ? -21.096 0.932 12.814 1.00 42.78 88 GLY A CA 1
ATOM 694 C C . GLY A 1 88 ? -21.174 -0.125 11.734 1.00 42.78 88 GLY A C 1
ATOM 695 O O . GLY A 1 88 ? -20.163 -0.476 11.142 1.00 42.78 88 GLY A O 1
ATOM 696 N N . THR A 1 89 ? -22.384 -0.549 11.392 1.00 46.22 89 THR A N 1
ATOM 697 C CA . THR A 1 89 ? -22.736 -1.276 10.160 1.00 46.22 89 THR A CA 1
ATOM 698 C C . THR A 1 89 ? -22.455 -0.462 8.881 1.00 46.22 89 THR A C 1
ATOM 700 O O . THR A 1 89 ? -23.077 -0.675 7.842 1.00 46.22 89 THR A O 1
ATOM 703 N N . ASN A 1 90 ? -21.531 0.501 8.935 1.00 52.66 90 ASN A N 1
ATOM 704 C CA . ASN A 1 90 ? -21.159 1.342 7.819 1.00 52.66 90 ASN A CA 1
ATOM 705 C C . ASN A 1 90 ? -20.119 0.613 6.974 1.00 52.66 90 ASN A C 1
ATOM 707 O O . ASN A 1 90 ? -18.950 0.502 7.334 1.00 52.66 90 ASN A O 1
ATOM 711 N N . SER A 1 91 ? -20.548 0.190 5.790 1.00 64.31 91 SER A N 1
ATOM 712 C CA . SER A 1 91 ? -19.740 -0.417 4.727 1.00 64.31 91 SER A CA 1
ATOM 713 C C . SER A 1 91 ? -18.732 0.554 4.080 1.00 64.31 91 SER A C 1
ATOM 715 O O . SER A 1 91 ? -18.467 0.452 2.882 1.00 64.31 91 SER A O 1
ATOM 717 N N . LYS A 1 92 ? -18.270 1.570 4.819 1.00 83.50 92 LYS A N 1
ATOM 718 C CA . LYS A 1 92 ? -17.412 2.659 4.339 1.00 83.50 92 LYS A CA 1
ATOM 719 C C . LYS A 1 92 ? -16.346 3.048 5.369 1.00 83.50 92 LYS A C 1
ATOM 721 O O . LYS A 1 92 ? -16.096 4.230 5.576 1.00 83.50 92 LYS A O 1
ATOM 726 N N . SER A 1 93 ? -15.711 2.076 6.010 1.00 89.31 93 SER A N 1
ATOM 727 C CA . SER A 1 93 ? -14.509 2.304 6.823 1.00 89.31 93 SER A CA 1
ATOM 728 C C . SER A 1 93 ? -13.248 1.956 6.031 1.00 89.31 93 SER A C 1
ATOM 730 O O . SER A 1 93 ? -13.209 0.933 5.346 1.00 89.31 93 SER A O 1
ATOM 732 N N . VAL A 1 94 ? -12.212 2.790 6.110 1.00 91.69 94 VAL A N 1
ATOM 733 C CA . VAL A 1 94 ? -10.910 2.521 5.477 1.00 91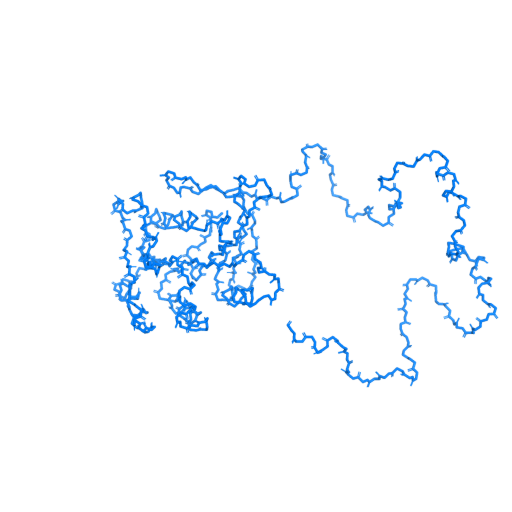.69 94 VAL A CA 1
ATOM 734 C C . VAL A 1 94 ? -9.805 2.701 6.500 1.00 91.69 94 VAL A C 1
ATOM 736 O O . VAL A 1 94 ? -9.743 3.718 7.191 1.00 91.69 94 VAL A O 1
ATOM 739 N N . LEU A 1 95 ? -8.922 1.710 6.571 1.00 92.94 95 LEU A N 1
ATOM 740 C CA . LEU A 1 95 ? -7.728 1.748 7.397 1.00 92.94 95 LEU A CA 1
ATOM 741 C C . LEU A 1 95 ? -6.509 2.022 6.519 1.00 92.94 95 LEU A C 1
ATOM 743 O O . LEU A 1 95 ? -6.258 1.306 5.552 1.00 92.94 95 LEU A O 1
ATOM 747 N N . PHE A 1 96 ? -5.728 3.026 6.885 1.00 92.38 96 PHE A N 1
ATOM 748 C CA . PHE A 1 96 ? -4.469 3.353 6.237 1.00 92.38 96 PHE A CA 1
ATOM 749 C C . PHE A 1 96 ? -3.305 3.039 7.168 1.00 92.38 96 PHE A C 1
ATOM 751 O O . PHE A 1 96 ? -3.271 3.519 8.297 1.00 92.38 96 PHE A O 1
ATOM 758 N N . LEU A 1 97 ? -2.352 2.254 6.681 1.00 91.44 97 LEU A N 1
ATOM 759 C CA . LEU A 1 97 ? -1.093 1.936 7.349 1.00 91.44 97 LEU A CA 1
ATOM 760 C C . LEU A 1 97 ? 0.035 2.644 6.597 1.00 91.44 97 LEU A C 1
ATOM 762 O O . LEU A 1 97 ? 0.149 2.515 5.378 1.00 91.44 97 LEU A O 1
ATOM 766 N N . ASP A 1 98 ? 0.859 3.405 7.303 1.00 88.06 98 ASP A N 1
ATOM 767 C CA . ASP A 1 98 ? 1.965 4.156 6.698 1.00 88.06 98 ASP A CA 1
ATOM 768 C C . ASP A 1 98 ? 3.144 3.268 6.264 1.00 88.06 98 ASP A C 1
ATOM 770 O O . ASP A 1 98 ? 3.844 3.607 5.313 1.00 88.06 98 ASP A O 1
ATOM 774 N N . SER A 1 99 ? 3.381 2.152 6.957 1.00 87.56 99 SER A N 1
ATOM 775 C CA . SER A 1 99 ? 4.389 1.150 6.613 1.00 87.56 99 SER A CA 1
ATOM 776 C C . SER A 1 99 ? 4.021 -0.228 7.163 1.00 87.56 99 SER A C 1
ATOM 778 O O . SER A 1 99 ? 3.715 -0.387 8.346 1.00 87.56 99 SER A O 1
ATOM 780 N N . VAL A 1 100 ? 4.107 -1.253 6.312 1.00 89.56 100 VAL A N 1
ATOM 781 C CA . VAL A 1 100 ? 4.047 -2.667 6.732 1.00 89.56 100 VAL A CA 1
ATOM 782 C C . VAL A 1 100 ? 5.420 -3.234 7.072 1.00 89.56 100 VAL A C 1
ATOM 784 O O . VAL A 1 100 ? 5.504 -4.348 7.582 1.00 89.56 100 VAL A O 1
ATOM 787 N N . ASP A 1 101 ? 6.500 -2.505 6.792 1.00 87.94 101 ASP A N 1
ATOM 788 C CA . ASP A 1 101 ? 7.863 -3.002 6.987 1.00 87.94 101 ASP A CA 1
ATOM 789 C C . ASP A 1 101 ? 8.156 -3.220 8.469 1.00 87.94 101 ASP A C 1
ATOM 791 O O . ASP A 1 101 ? 8.640 -4.286 8.842 1.00 87.94 101 ASP A O 1
ATOM 795 N N . MET A 1 102 ? 7.687 -2.303 9.316 1.00 85.38 102 MET A N 1
ATOM 796 C CA . MET A 1 102 ? 7.719 -2.450 10.772 1.00 85.38 102 MET A CA 1
ATOM 797 C C . MET A 1 102 ? 6.986 -3.707 11.260 1.00 85.38 102 MET A C 1
ATOM 799 O O . MET A 1 102 ? 7.428 -4.371 12.196 1.00 85.38 102 MET A O 1
ATOM 803 N N . LEU A 1 103 ? 5.860 -4.057 10.629 1.00 88.31 103 LEU A N 1
ATOM 804 C CA . LEU A 1 103 ? 5.091 -5.252 10.990 1.00 88.31 103 LEU A CA 1
ATOM 805 C C . LEU A 1 103 ? 5.819 -6.525 10.552 1.00 88.31 103 LEU A C 1
ATOM 807 O O . LEU A 1 103 ? 5.899 -7.479 11.329 1.00 88.31 103 LEU A O 1
ATOM 811 N N . LYS A 1 104 ? 6.398 -6.515 9.342 1.00 89.62 104 LYS A N 1
ATOM 812 C CA . LYS A 1 104 ? 7.225 -7.613 8.823 1.00 89.62 104 LYS A CA 1
ATOM 813 C C . LYS A 1 104 ? 8.431 -7.861 9.726 1.00 89.62 104 LYS A C 1
ATOM 815 O O . LYS A 1 104 ? 8.714 -9.016 10.022 1.00 89.62 104 LYS A O 1
ATOM 820 N N . GLU A 1 105 ? 9.110 -6.804 10.164 1.00 88.12 105 GLU A N 1
ATOM 821 C CA . GLU A 1 105 ? 10.282 -6.893 11.038 1.00 88.12 105 GLU A CA 1
ATOM 822 C C . GLU A 1 105 ? 9.908 -7.409 12.433 1.00 88.12 105 GLU A C 1
ATOM 824 O O . GLU A 1 105 ? 10.550 -8.318 12.954 1.00 88.12 105 GLU A O 1
ATOM 829 N N . LYS A 1 106 ? 8.824 -6.887 13.018 1.00 87.56 106 LYS A N 1
ATOM 830 C CA . LYS A 1 106 ? 8.425 -7.218 14.391 1.00 87.56 106 LYS A CA 1
ATOM 831 C C . LYS A 1 106 ? 7.756 -8.588 14.533 1.00 87.56 106 LYS A C 1
ATOM 833 O O . LYS A 1 106 ? 7.994 -9.286 15.516 1.00 87.56 106 LYS A O 1
ATOM 838 N N . PHE A 1 107 ? 6.882 -8.958 13.599 1.00 90.50 107 PHE A N 1
ATOM 839 C CA . PHE A 1 107 ? 6.023 -10.146 13.712 1.00 90.50 107 PHE A CA 1
ATOM 840 C C . PHE A 1 107 ? 6.294 -11.205 12.638 1.00 90.50 107 PHE A C 1
ATOM 842 O O . PHE A 1 107 ? 5.724 -12.295 12.684 1.00 90.50 107 PHE A O 1
ATOM 849 N N . GLY A 1 108 ? 7.146 -10.900 11.660 1.00 91.69 108 GLY A N 1
ATOM 850 C CA . GLY A 1 108 ? 7.365 -11.739 10.493 1.00 91.69 108 GLY A CA 1
ATOM 851 C C . GLY A 1 108 ? 6.323 -11.519 9.393 1.00 91.69 108 GLY A C 1
ATOM 852 O O . GLY A 1 108 ? 5.207 -11.027 9.603 1.00 91.69 108 GLY A O 1
ATOM 853 N N . LEU A 1 109 ? 6.685 -11.925 8.174 1.00 91.75 109 LEU A N 1
ATOM 854 C CA . LEU A 1 109 ? 5.847 -11.736 6.990 1.00 91.75 109 LEU A CA 1
ATOM 855 C C . LEU A 1 109 ? 4.515 -12.494 7.074 1.00 91.75 109 LEU A C 1
ATOM 857 O O . LEU A 1 109 ? 3.474 -11.928 6.759 1.00 91.75 109 LEU A O 1
ATOM 861 N N . ALA A 1 110 ? 4.535 -13.764 7.490 1.00 93.31 110 ALA A N 1
ATOM 862 C CA . ALA A 1 110 ? 3.334 -14.601 7.507 1.00 93.31 110 ALA A CA 1
ATOM 863 C C . ALA A 1 110 ? 2.258 -14.034 8.447 1.00 93.31 110 ALA A C 1
ATOM 865 O O . ALA A 1 110 ? 1.097 -13.912 8.058 1.00 93.31 110 ALA A O 1
ATOM 866 N N . ALA A 1 111 ? 2.660 -13.615 9.650 1.00 92.81 111 ALA A N 1
ATOM 867 C CA . ALA A 1 111 ? 1.761 -12.989 10.611 1.00 92.81 111 ALA A CA 1
ATOM 868 C C . ALA A 1 111 ? 1.233 -11.638 10.099 1.00 92.81 111 ALA A C 1
ATOM 870 O O . ALA A 1 111 ? 0.052 -11.336 10.253 1.00 92.81 111 ALA A O 1
ATOM 871 N N . THR A 1 112 ? 2.081 -10.857 9.420 1.00 92.88 112 THR A N 1
ATOM 872 C CA . THR A 1 112 ? 1.683 -9.586 8.791 1.00 92.88 112 THR A CA 1
ATOM 873 C C . THR A 1 112 ? 0.637 -9.800 7.695 1.00 92.88 112 THR A C 1
ATOM 875 O O . THR A 1 112 ? -0.371 -9.102 7.665 1.00 92.88 112 THR A O 1
ATOM 878 N N . ILE A 1 113 ? 0.824 -10.797 6.826 1.00 93.44 113 ILE A N 1
ATOM 879 C CA . ILE A 1 113 ? -0.139 -11.155 5.773 1.00 93.44 113 ILE A CA 1
ATOM 880 C C . ILE A 1 113 ? -1.482 -11.568 6.388 1.00 93.44 113 ILE A C 1
ATOM 882 O O . ILE A 1 113 ? -2.528 -11.078 5.966 1.00 93.44 113 ILE A O 1
ATOM 886 N N . GLN A 1 114 ? -1.464 -12.427 7.410 1.00 93.00 114 GLN A N 1
ATOM 887 C CA . GLN A 1 114 ? -2.683 -12.851 8.108 1.00 93.00 114 GLN A CA 1
ATOM 888 C C . GLN A 1 114 ? -3.404 -11.676 8.776 1.00 93.00 114 GLN A C 1
ATOM 890 O O . GLN A 1 114 ? -4.632 -11.596 8.730 1.00 93.00 114 GLN A O 1
ATOM 895 N N . LEU A 1 115 ? -2.655 -10.747 9.373 1.00 91.81 115 LEU A N 1
ATOM 896 C CA . LEU A 1 115 ? -3.210 -9.531 9.955 1.00 91.81 115 LEU A CA 1
ATOM 897 C C . LEU A 1 115 ? -3.876 -8.660 8.882 1.00 91.81 115 LEU A C 1
ATOM 899 O O . LEU A 1 115 ? -5.032 -8.284 9.045 1.00 91.81 115 LEU A O 1
ATOM 903 N N . LEU A 1 116 ? -3.189 -8.375 7.770 1.00 92.25 116 LEU A N 1
ATOM 904 C CA . LEU A 1 116 ? -3.742 -7.569 6.675 1.00 92.25 116 LEU A CA 1
ATOM 905 C C . LEU A 1 116 ? -5.010 -8.193 6.086 1.00 92.25 116 LEU A C 1
ATOM 907 O O . LEU A 1 116 ? -5.976 -7.476 5.826 1.00 92.25 116 LEU A O 1
ATOM 911 N N . HIS A 1 117 ? -5.033 -9.519 5.932 1.00 91.31 117 HIS A N 1
ATOM 912 C CA . HIS A 1 117 ? -6.213 -10.244 5.474 1.00 91.31 117 HIS A CA 1
ATOM 913 C C . HIS A 1 117 ? -7.398 -10.052 6.431 1.00 91.31 117 HIS A C 1
ATOM 915 O O . HIS A 1 117 ? -8.447 -9.570 6.008 1.00 91.31 117 HIS A O 1
ATOM 921 N N . ARG A 1 118 ? -7.220 -10.333 7.730 1.00 90.31 118 ARG A N 1
ATOM 922 C CA . ARG A 1 118 ? -8.281 -10.191 8.748 1.00 90.31 118 ARG A CA 1
ATOM 923 C C . ARG A 1 118 ? -8.777 -8.753 8.898 1.00 90.31 118 ARG A C 1
ATOM 925 O O . ARG A 1 118 ? -9.978 -8.508 9.023 1.00 90.31 118 ARG A O 1
ATOM 932 N N . LEU A 1 119 ? -7.867 -7.782 8.823 1.00 89.62 119 LEU A N 1
ATOM 933 C CA . LEU A 1 119 ? -8.238 -6.369 8.802 1.00 89.62 119 LEU A CA 1
ATOM 934 C C . LEU A 1 119 ? -9.082 -6.052 7.562 1.00 89.62 119 LEU A C 1
ATOM 936 O O . LEU A 1 119 ? -10.113 -5.401 7.688 1.00 89.62 119 LEU A O 1
ATOM 940 N N . SER A 1 120 ? -8.708 -6.563 6.386 1.00 89.56 120 SER A N 1
ATOM 941 C CA . SER A 1 120 ? -9.455 -6.336 5.142 1.00 89.56 120 SER A CA 1
ATOM 942 C C . SER A 1 120 ? -10.839 -6.994 5.098 1.00 89.56 120 SER A C 1
ATOM 944 O O . SER A 1 120 ? -11.670 -6.586 4.291 1.00 89.56 120 SER A O 1
ATOM 946 N N . GLU A 1 121 ? -11.105 -7.973 5.965 1.00 87.81 121 GLU A N 1
ATOM 947 C CA . GLU A 1 121 ? -12.445 -8.536 6.182 1.00 87.81 121 GLU A CA 1
ATOM 948 C C . GLU A 1 121 ? -13.290 -7.675 7.133 1.00 87.81 121 GLU A C 1
ATOM 950 O O . GLU A 1 121 ? -14.515 -7.652 7.030 1.00 87.81 121 GLU A O 1
ATOM 955 N N . SER A 1 122 ? -12.634 -6.956 8.048 1.00 85.19 122 SER A N 1
ATOM 956 C CA . SER A 1 122 ? -13.276 -6.142 9.088 1.00 85.19 122 SER A CA 1
ATOM 957 C C . SER A 1 122 ? -13.600 -4.714 8.633 1.00 85.19 122 SER A C 1
ATOM 959 O O . SER A 1 122 ? -14.505 -4.079 9.174 1.00 85.19 122 SER A O 1
ATOM 961 N N . VAL A 1 123 ? -12.857 -4.185 7.658 1.00 87.75 123 VAL A N 1
ATOM 962 C CA . VAL A 1 123 ? -13.060 -2.847 7.080 1.00 87.75 123 VAL A CA 1
ATOM 963 C C . VAL A 1 123 ? -13.294 -2.924 5.575 1.00 87.75 123 VAL A C 1
ATOM 965 O O . VAL A 1 123 ? -13.068 -3.950 4.945 1.00 87.75 123 VAL A O 1
ATOM 968 N N . SER A 1 124 ? -13.746 -1.828 4.962 1.00 87.38 124 SER A N 1
ATOM 969 C CA . SER A 1 124 ? -13.991 -1.816 3.512 1.00 87.38 124 SER A CA 1
ATOM 970 C C . SER A 1 124 ? -12.694 -1.939 2.723 1.00 87.38 124 SER A C 1
ATOM 972 O O . SER A 1 124 ? -12.659 -2.667 1.733 1.00 87.38 124 SER A O 1
ATOM 974 N N . ALA A 1 125 ? -11.635 -1.258 3.167 1.00 90.12 125 ALA A N 1
ATOM 975 C CA . ALA A 1 125 ? -10.306 -1.388 2.590 1.00 90.12 125 ALA A CA 1
ATOM 976 C C . ALA A 1 125 ? -9.191 -1.160 3.611 1.00 90.12 125 ALA A C 1
ATOM 978 O O . ALA A 1 125 ? -9.335 -0.356 4.532 1.00 90.12 125 ALA A O 1
ATOM 979 N N . VAL A 1 126 ? -8.067 -1.835 3.390 1.00 90.25 126 VAL A N 1
ATOM 980 C CA . VAL A 1 126 ? -6.801 -1.604 4.088 1.00 90.25 126 VAL A CA 1
ATOM 981 C C . VAL A 1 126 ? -5.791 -1.146 3.051 1.00 90.25 126 VAL A C 1
ATOM 983 O O . VAL A 1 126 ? -5.505 -1.891 2.119 1.00 90.25 126 VAL A O 1
ATOM 986 N N . VAL A 1 127 ? -5.265 0.066 3.189 1.00 90.81 127 VAL A N 1
ATOM 987 C CA . VAL A 1 127 ? -4.263 0.626 2.276 1.00 90.81 127 VAL A CA 1
ATOM 988 C C . VAL A 1 127 ? -2.947 0.751 3.018 1.00 90.81 127 VAL A C 1
ATOM 990 O O . VAL A 1 127 ? -2.887 1.404 4.056 1.00 90.81 127 VAL A O 1
ATOM 993 N N . SER A 1 128 ? -1.889 0.144 2.497 1.00 90.69 128 SER A N 1
ATOM 994 C CA . SER A 1 128 ? -0.601 0.122 3.185 1.00 90.69 128 SER A CA 1
ATOM 995 C C . SER A 1 128 ? 0.581 0.338 2.252 1.00 90.69 128 SER A C 1
ATOM 997 O O . SER A 1 128 ? 0.509 -0.053 1.090 1.00 90.69 128 SER A O 1
ATOM 999 N N . VAL A 1 129 ? 1.668 0.925 2.750 1.00 88.88 129 VAL A N 1
ATOM 1000 C CA . VAL A 1 129 ? 2.916 1.098 1.987 1.00 88.88 129 VAL A CA 1
ATOM 1001 C C . VAL A 1 129 ? 3.943 0.057 2.424 1.00 88.88 129 VAL A C 1
ATOM 1003 O O . VAL A 1 129 ? 4.062 -0.240 3.611 1.00 88.88 129 VAL A O 1
ATOM 1006 N N . THR A 1 130 ? 4.695 -0.492 1.477 1.00 88.44 130 THR A N 1
ATOM 1007 C CA . THR A 1 130 ? 5.877 -1.317 1.740 1.00 88.44 130 THR A CA 1
ATOM 1008 C C . THR A 1 130 ? 7.048 -0.784 0.936 1.00 88.44 130 THR A C 1
ATOM 1010 O O . THR A 1 130 ? 6.906 -0.523 -0.257 1.00 88.44 130 THR A O 1
ATOM 1013 N N . SER A 1 131 ? 8.192 -0.620 1.587 1.00 83.62 131 SER A N 1
ATOM 1014 C CA . SER A 1 131 ? 9.447 -0.308 0.918 1.00 83.62 131 SER A CA 1
ATOM 1015 C C . SER A 1 131 ? 10.140 -1.591 0.473 1.00 83.62 131 SER A C 1
ATOM 1017 O O . SER A 1 131 ? 10.133 -2.609 1.174 1.00 83.62 131 SER A O 1
ATOM 1019 N N . ILE A 1 132 ? 10.700 -1.548 -0.731 1.00 77.75 132 ILE A N 1
ATOM 1020 C CA . ILE A 1 132 ? 11.550 -2.594 -1.293 1.00 77.75 132 ILE A CA 1
ATOM 1021 C C . ILE A 1 132 ? 12.822 -1.919 -1.792 1.00 77.75 132 ILE A C 1
ATOM 1023 O O . ILE A 1 132 ? 12.756 -0.880 -2.451 1.00 77.75 132 ILE A O 1
ATOM 1027 N N . GLY A 1 133 ? 13.975 -2.490 -1.448 1.00 68.31 133 GLY A N 1
ATOM 1028 C CA . GLY A 1 133 ? 15.272 -1.950 -1.819 1.00 68.31 133 GLY A CA 1
ATOM 1029 C C . GLY A 1 133 ? 15.446 -1.900 -3.336 1.00 68.31 133 GLY A C 1
ATOM 1030 O O . GLY A 1 133 ? 14.974 -2.775 -4.064 1.00 68.31 133 GLY A O 1
ATOM 1031 N N . LYS A 1 134 ? 16.155 -0.872 -3.813 1.00 62.78 134 LYS A N 1
ATOM 1032 C CA . LYS A 1 134 ? 16.445 -0.643 -5.237 1.00 62.78 134 LYS A CA 1
ATOM 1033 C C . LYS A 1 134 ? 17.134 -1.841 -5.909 1.00 62.78 134 LYS A C 1
ATOM 1035 O O . LYS A 1 134 ? 16.880 -2.111 -7.079 1.00 62.78 134 LYS A O 1
ATOM 1040 N N . ASP A 1 135 ? 17.931 -2.586 -5.145 1.00 61.06 135 ASP A N 1
ATOM 1041 C CA . ASP A 1 135 ? 18.726 -3.722 -5.627 1.00 61.06 135 ASP A CA 1
ATOM 1042 C C . ASP A 1 135 ? 17.956 -5.052 -5.628 1.00 61.06 135 ASP A C 1
ATOM 1044 O O . ASP A 1 135 ? 18.530 -6.122 -5.842 1.00 61.06 135 ASP A O 1
ATOM 1048 N N . SER A 1 136 ? 16.643 -5.010 -5.393 1.00 66.00 136 SER A N 1
ATOM 1049 C CA . SER A 1 136 ? 15.798 -6.193 -5.479 1.00 66.00 136 SER A CA 1
ATOM 1050 C C . SER A 1 136 ? 15.650 -6.670 -6.919 1.00 66.00 136 SER A C 1
ATOM 1052 O O . SER A 1 136 ? 14.819 -6.181 -7.684 1.00 66.00 136 SER A O 1
ATOM 1054 N N . PHE A 1 137 ? 16.452 -7.668 -7.271 1.00 73.75 137 PHE A N 1
ATOM 1055 C CA . PHE A 1 137 ? 16.322 -8.429 -8.505 1.00 73.75 137 PHE A CA 1
ATOM 1056 C C . PHE A 1 137 ? 15.209 -9.485 -8.398 1.00 73.75 137 PHE A C 1
ATOM 1058 O O . PHE A 1 137 ? 14.769 -9.853 -7.306 1.00 73.75 137 PHE A O 1
ATOM 1065 N N . ALA A 1 138 ? 14.742 -9.981 -9.545 1.00 75.56 138 ALA A N 1
ATOM 1066 C CA . ALA A 1 138 ? 13.758 -11.060 -9.593 1.00 75.56 138 ALA A CA 1
ATOM 1067 C C . ALA A 1 138 ? 14.279 -12.298 -8.846 1.00 75.56 138 ALA A C 1
ATOM 1069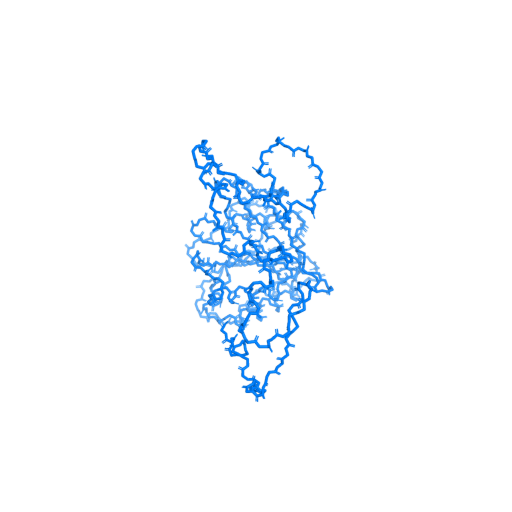 O O . ALA A 1 138 ? 15.356 -12.799 -9.151 1.00 75.56 138 ALA A O 1
ATOM 1070 N N . GLY A 1 139 ? 13.504 -12.783 -7.874 1.00 76.00 139 GLY A N 1
ATOM 1071 C CA . GLY A 1 139 ? 13.914 -13.899 -7.014 1.00 76.00 139 GLY A CA 1
ATOM 1072 C C . GLY A 1 139 ? 14.676 -13.489 -5.749 1.00 76.00 139 GLY A C 1
ATOM 1073 O O . GLY A 1 139 ? 14.999 -14.351 -4.935 1.00 76.00 139 GLY A O 1
ATOM 1074 N N . SER A 1 140 ? 14.912 -12.191 -5.512 1.00 84.12 140 SER A N 1
ATOM 1075 C CA . SER A 1 140 ? 15.410 -11.740 -4.211 1.00 84.12 140 SER A CA 1
ATOM 1076 C C . SER A 1 140 ? 14.405 -12.082 -3.093 1.00 84.12 140 SER A C 1
ATOM 1078 O O . SER A 1 140 ? 13.194 -12.172 -3.342 1.00 84.12 140 SER A O 1
ATOM 1080 N N . PRO A 1 141 ? 14.851 -12.224 -1.830 1.00 83.25 141 PRO A N 1
ATOM 1081 C CA . PRO A 1 141 ? 13.943 -12.433 -0.701 1.00 83.25 141 PRO A CA 1
ATOM 1082 C C . PRO A 1 141 ? 12.862 -11.348 -0.595 1.00 83.25 141 PRO A C 1
ATOM 1084 O O . PRO A 1 141 ? 11.723 -11.624 -0.225 1.00 83.25 141 PRO A O 1
ATOM 1087 N N . GLU A 1 142 ? 13.197 -10.110 -0.951 1.00 83.00 142 GLU A N 1
ATOM 1088 C CA . GLU A 1 142 ? 12.261 -8.988 -0.963 1.00 83.00 142 GLU A CA 1
ATOM 1089 C C . GLU A 1 142 ? 11.238 -9.088 -2.103 1.00 83.00 142 GLU A C 1
ATOM 1091 O O . GLU A 1 142 ? 10.056 -8.827 -1.869 1.00 83.00 142 GLU A O 1
ATOM 1096 N N . ASP A 1 143 ? 11.642 -9.530 -3.300 1.00 83.50 143 ASP A N 1
ATOM 1097 C CA . ASP A 1 143 ? 10.719 -9.804 -4.408 1.00 83.50 143 ASP A CA 1
ATOM 1098 C C . ASP A 1 143 ? 9.776 -10.968 -4.065 1.00 83.50 143 ASP A C 1
ATOM 1100 O O . ASP A 1 143 ? 8.569 -10.907 -4.309 1.00 83.50 143 ASP A O 1
ATOM 1104 N N . LEU A 1 144 ? 10.280 -12.007 -3.396 1.00 86.31 144 LEU A N 1
ATOM 1105 C CA . LEU A 1 144 ? 9.440 -13.096 -2.899 1.00 86.31 144 LEU A CA 1
ATOM 1106 C C . LEU A 1 144 ? 8.435 -12.599 -1.847 1.00 86.31 144 LEU A C 1
ATOM 1108 O O . LEU A 1 144 ? 7.258 -12.974 -1.876 1.00 86.31 144 LEU A O 1
ATOM 1112 N N . ASN A 1 145 ? 8.873 -11.733 -0.931 1.00 88.88 145 ASN A N 1
ATOM 1113 C CA . ASN A 1 145 ? 8.002 -11.119 0.072 1.00 88.88 145 ASN A CA 1
ATOM 1114 C C . ASN A 1 145 ? 6.922 -10.244 -0.583 1.00 88.88 145 ASN A C 1
ATOM 1116 O O . ASN A 1 145 ? 5.757 -10.299 -0.178 1.00 88.88 145 ASN A O 1
ATOM 1120 N N . TRP A 1 146 ? 7.281 -9.497 -1.629 1.00 88.81 146 TRP A N 1
ATOM 1121 C CA . TRP A 1 146 ? 6.349 -8.720 -2.443 1.00 88.81 146 TRP A CA 1
ATOM 1122 C C . TRP A 1 146 ? 5.290 -9.596 -3.102 1.00 88.81 146 TRP A C 1
ATOM 1124 O O . TRP A 1 146 ? 4.098 -9.332 -2.957 1.00 88.81 146 TRP A O 1
ATOM 1134 N N . ARG A 1 147 ? 5.697 -10.680 -3.772 1.00 89.00 147 ARG A N 1
ATOM 1135 C CA . ARG A 1 147 ? 4.771 -11.622 -4.422 1.00 89.00 147 ARG A CA 1
ATOM 1136 C C . ARG A 1 147 ? 3.800 -12.242 -3.419 1.00 89.00 147 ARG A C 1
ATOM 1138 O O . ARG A 1 147 ? 2.603 -12.335 -3.694 1.00 89.00 147 ARG A O 1
ATOM 1145 N N . LYS A 1 148 ? 4.293 -12.606 -2.230 1.00 90.81 148 LYS A N 1
ATOM 1146 C CA . LYS A 1 148 ? 3.457 -13.114 -1.133 1.00 90.81 148 LYS A CA 1
ATOM 1147 C C . LYS A 1 148 ? 2.435 -12.071 -0.673 1.00 90.81 148 LYS A C 1
ATOM 1149 O O . LYS A 1 148 ? 1.264 -12.415 -0.534 1.00 90.81 148 LYS A O 1
ATOM 1154 N N . LEU A 1 149 ? 2.820 -10.802 -0.518 1.00 90.12 149 LEU A N 1
ATOM 1155 C CA . LEU A 1 149 ? 1.874 -9.717 -0.220 1.00 90.12 149 LEU A CA 1
ATOM 1156 C C . LEU A 1 149 ? 0.847 -9.530 -1.345 1.00 90.12 149 LEU A C 1
ATOM 1158 O O . LEU A 1 149 ? -0.351 -9.476 -1.078 1.00 90.12 149 LEU A O 1
ATOM 1162 N N . CYS A 1 150 ? 1.285 -9.519 -2.606 1.00 89.38 150 CYS A N 1
ATOM 1163 C CA . CYS A 1 150 ? 0.406 -9.379 -3.771 1.00 89.38 150 CYS A CA 1
ATOM 1164 C C . CYS A 1 150 ? -0.676 -10.467 -3.838 1.00 89.38 150 CYS A C 1
ATOM 1166 O O . CYS A 1 150 ? -1.761 -10.222 -4.365 1.00 89.38 150 CYS A O 1
ATOM 1168 N N . SER A 1 151 ? -0.396 -11.665 -3.316 1.00 88.19 151 SER A N 1
ATOM 1169 C CA . SER A 1 151 ? -1.330 -12.795 -3.366 1.00 88.19 151 SER A CA 1
ATOM 1170 C C . SER A 1 151 ? -2.635 -12.545 -2.600 1.00 88.19 151 SER A C 1
ATOM 1172 O O . SER A 1 151 ? -3.691 -12.967 -3.066 1.00 88.19 151 SER A O 1
ATOM 1174 N N . ILE A 1 152 ? -2.583 -11.798 -1.491 1.00 89.12 152 ILE A N 1
ATOM 1175 C CA . ILE A 1 152 ? -3.762 -11.445 -0.682 1.00 89.12 152 ILE A CA 1
ATOM 1176 C C . ILE A 1 152 ? -4.397 -10.112 -1.092 1.00 89.12 152 ILE A C 1
ATOM 1178 O O . ILE A 1 152 ? -5.482 -9.763 -0.626 1.00 89.12 152 ILE A O 1
ATOM 1182 N N . CYS A 1 153 ? -3.715 -9.340 -1.938 1.00 90.56 153 CYS A N 1
ATOM 1183 C CA . CYS A 1 153 ? -4.154 -8.007 -2.307 1.00 90.56 153 CYS A CA 1
ATOM 1184 C C . CYS A 1 153 ? -5.214 -8.051 -3.403 1.00 90.56 153 CYS A C 1
ATOM 1186 O O . CYS A 1 153 ? -5.101 -8.748 -4.413 1.00 90.56 153 CYS A O 1
ATOM 1188 N N . SER A 1 154 ? -6.229 -7.218 -3.220 1.00 91.25 154 SER A N 1
ATOM 1189 C CA . SER A 1 154 ? -7.223 -6.923 -4.250 1.00 91.25 154 SER A CA 1
ATOM 1190 C C . SER A 1 154 ? -6.668 -5.975 -5.317 1.00 91.25 154 SER A C 1
ATOM 1192 O O . SER A 1 154 ? -7.034 -6.074 -6.490 1.00 91.25 154 SER A O 1
ATOM 1194 N N . ALA A 1 155 ? -5.759 -5.081 -4.922 1.00 91.94 155 ALA A N 1
ATOM 1195 C CA . ALA A 1 155 ? -5.040 -4.191 -5.813 1.00 91.94 155 ALA A CA 1
ATOM 1196 C C . ALA A 1 155 ? -3.612 -3.954 -5.310 1.00 91.94 155 ALA A C 1
ATOM 1198 O O . ALA A 1 155 ? -3.368 -3.889 -4.107 1.00 91.94 155 ALA A O 1
ATOM 1199 N N . THR A 1 156 ? -2.670 -3.790 -6.230 1.00 92.25 156 THR A N 1
ATOM 1200 C CA . THR A 1 156 ? -1.288 -3.413 -5.921 1.00 92.25 156 THR A CA 1
ATOM 1201 C C . THR A 1 156 ? -0.888 -2.226 -6.776 1.00 92.25 156 THR A C 1
ATOM 1203 O O . THR A 1 156 ? -1.237 -2.168 -7.957 1.00 92.25 156 THR A O 1
ATOM 1206 N N . LEU A 1 157 ? -0.152 -1.297 -6.182 1.00 91.56 157 LEU A N 1
ATOM 1207 C CA . LEU A 1 157 ? 0.337 -0.084 -6.825 1.00 91.56 157 LEU A CA 1
ATOM 1208 C C . LEU A 1 157 ? 1.862 -0.144 -6.801 1.00 91.56 157 LEU A C 1
ATOM 1210 O O . LEU A 1 157 ? 2.455 0.036 -5.744 1.00 91.56 157 LEU A O 1
ATOM 1214 N N . ASP A 1 158 ? 2.479 -0.465 -7.934 1.00 89.81 158 ASP A N 1
ATOM 1215 C CA . ASP A 1 158 ? 3.938 -0.509 -8.073 1.00 89.81 158 ASP A CA 1
ATOM 1216 C C . ASP A 1 158 ? 4.421 0.831 -8.627 1.00 89.81 158 ASP A C 1
ATOM 1218 O O . ASP A 1 158 ? 3.933 1.269 -9.673 1.00 89.81 158 ASP A O 1
ATOM 1222 N N . LEU A 1 159 ? 5.292 1.516 -7.888 1.00 88.38 159 LEU A N 1
ATOM 1223 C CA . LEU A 1 159 ? 5.823 2.820 -8.267 1.00 88.38 159 LEU A CA 1
ATOM 1224 C C . LEU A 1 159 ? 7.166 2.663 -8.959 1.00 88.38 159 LEU A C 1
ATOM 1226 O O . LEU A 1 159 ? 8.051 1.963 -8.468 1.00 88.38 159 LEU A O 1
ATOM 1230 N N . ASP A 1 160 ? 7.309 3.355 -10.081 1.00 84.12 160 ASP A N 1
ATOM 1231 C CA . ASP A 1 160 ? 8.533 3.386 -10.861 1.00 84.12 160 ASP A CA 1
ATOM 1232 C C . ASP A 1 160 ? 8.859 4.809 -11.319 1.00 84.12 160 ASP A C 1
ATOM 1234 O O . ASP A 1 160 ? 7.973 5.662 -11.475 1.00 84.12 160 ASP A O 1
ATOM 1238 N N . ALA A 1 161 ? 10.148 5.072 -11.508 1.00 76.88 161 ALA A N 1
ATOM 1239 C CA . ALA A 1 161 ? 10.623 6.358 -11.993 1.00 76.88 161 ALA A CA 1
ATOM 1240 C C . ALA A 1 161 ? 10.580 6.351 -13.514 1.00 76.88 161 ALA A C 1
ATOM 1242 O O . ALA A 1 161 ? 11.044 5.411 -14.155 1.00 76.88 161 ALA A O 1
ATOM 1243 N N . SER A 1 162 ? 10.051 7.419 -14.107 1.00 73.19 162 SER A N 1
ATOM 1244 C CA . SER A 1 162 ? 10.287 7.666 -15.526 1.00 73.19 162 SER A CA 1
ATOM 1245 C C . SER A 1 162 ? 11.789 7.830 -15.785 1.00 73.19 162 SER A C 1
ATOM 1247 O O . SER A 1 162 ? 12.501 8.399 -14.956 1.00 73.19 162 SER A O 1
ATOM 1249 N N . GLU A 1 163 ? 12.266 7.403 -16.958 1.00 68.06 163 GLU A N 1
ATOM 1250 C CA . GLU A 1 163 ? 13.664 7.573 -17.395 1.00 68.06 163 GLU A CA 1
ATOM 1251 C C . GLU A 1 163 ? 14.131 9.038 -17.324 1.00 68.06 163 GLU A C 1
ATOM 1253 O O . GLU A 1 163 ? 15.315 9.312 -17.138 1.00 68.06 163 GLU A O 1
ATOM 1258 N N . MET A 1 164 ? 13.195 9.986 -17.435 1.00 62.44 164 MET A N 1
ATOM 1259 C CA . MET A 1 164 ? 13.464 11.423 -17.345 1.00 62.44 164 MET A CA 1
ATOM 1260 C C . MET A 1 164 ? 13.305 12.007 -15.929 1.00 62.44 164 MET A C 1
ATOM 1262 O O . MET A 1 164 ? 13.433 13.213 -15.769 1.00 62.44 164 MET A O 1
ATOM 1266 N N . MET A 1 165 ? 13.021 11.191 -14.903 1.00 61.72 165 MET A N 1
ATOM 1267 C CA . MET A 1 165 ? 12.799 11.559 -13.485 1.00 61.72 165 MET A CA 1
ATOM 1268 C C . MET A 1 165 ? 11.722 12.624 -13.190 1.00 61.72 165 MET A C 1
ATOM 1270 O O . MET A 1 165 ? 11.465 12.923 -12.027 1.00 61.72 165 MET A O 1
ATOM 1274 N N . GLU A 1 166 ? 11.055 13.182 -14.198 1.00 60.94 166 GLU A N 1
ATOM 1275 C CA . GLU A 1 166 ? 10.021 14.211 -14.006 1.00 60.94 166 GLU A CA 1
ATOM 1276 C C . GLU A 1 166 ? 8.644 13.627 -13.658 1.00 60.94 166 GLU A C 1
ATOM 1278 O O . GLU A 1 166 ? 7.790 14.318 -13.102 1.00 60.94 166 GLU A O 1
ATOM 1283 N N . ASP A 1 167 ? 8.428 12.344 -13.954 1.00 69.88 167 ASP A N 1
ATOM 1284 C CA . ASP A 1 167 ? 7.124 11.702 -13.843 1.00 69.88 167 ASP A CA 1
ATOM 1285 C C . ASP A 1 167 ? 7.162 10.415 -13.023 1.00 69.88 167 ASP A C 1
ATOM 1287 O O . ASP A 1 167 ? 8.026 9.556 -13.216 1.00 69.88 167 ASP A O 1
ATOM 1291 N N . LEU A 1 168 ? 6.156 10.253 -12.162 1.00 80.75 168 LEU A N 1
ATOM 1292 C CA . LEU A 1 168 ? 5.901 9.017 -11.435 1.00 80.75 168 LEU A CA 1
ATOM 1293 C C . LEU A 1 168 ? 5.085 8.077 -12.324 1.00 80.75 168 LEU A C 1
ATOM 1295 O O . LEU A 1 168 ? 3.948 8.387 -12.688 1.00 80.75 168 LEU A O 1
ATOM 1299 N N . ILE A 1 169 ? 5.636 6.915 -12.653 1.00 85.75 169 ILE A N 1
ATOM 1300 C CA . ILE A 1 169 ? 4.897 5.853 -13.333 1.00 85.75 169 ILE A CA 1
ATOM 1301 C C . ILE A 1 169 ? 4.332 4.934 -12.254 1.00 85.75 169 ILE A C 1
ATOM 1303 O O . ILE A 1 169 ? 5.041 4.503 -11.350 1.00 85.75 169 ILE A O 1
ATOM 1307 N N . CYS A 1 170 ? 3.037 4.639 -12.323 1.00 88.56 170 CYS A N 1
ATOM 1308 C CA . CYS A 1 170 ? 2.414 3.660 -11.447 1.00 88.56 170 CYS A CA 1
ATOM 1309 C C . CYS A 1 170 ? 1.818 2.521 -12.266 1.00 88.56 170 CYS A C 1
ATOM 1311 O O . CYS A 1 170 ? 0.944 2.728 -13.115 1.00 88.56 170 CYS A O 1
ATOM 1313 N N . VAL A 1 171 ? 2.256 1.303 -11.961 1.00 89.38 171 VAL A N 1
ATOM 1314 C CA . VAL A 1 171 ? 1.650 0.073 -12.457 1.00 89.38 171 VAL A CA 1
ATOM 1315 C C . VAL A 1 171 ? 0.614 -0.383 -11.440 1.00 89.38 171 VAL A C 1
ATOM 1317 O O . VAL A 1 171 ? 0.923 -0.882 -10.357 1.00 89.38 171 VAL A O 1
ATOM 1320 N N . THR A 1 172 ? -0.652 -0.204 -11.792 1.00 90.38 172 THR A N 1
ATOM 1321 C CA . THR A 1 172 ? -1.781 -0.679 -10.999 1.00 90.38 172 THR A CA 1
ATOM 1322 C C . THR A 1 172 ? -2.161 -2.079 -11.460 1.00 90.38 172 THR A C 1
ATOM 1324 O O . THR A 1 172 ? -2.607 -2.259 -12.593 1.00 90.38 172 THR A O 1
ATOM 1327 N N . ARG A 1 173 ? -2.077 -3.071 -10.572 1.00 90.62 173 ARG A N 1
ATOM 1328 C CA . ARG A 1 173 ? -2.656 -4.402 -10.807 1.00 90.62 173 ARG A CA 1
ATOM 1329 C C . ARG A 1 173 ? -3.892 -4.560 -9.949 1.00 90.62 173 ARG A C 1
ATOM 1331 O O . ARG A 1 173 ? -3.870 -4.253 -8.764 1.00 90.62 173 ARG A O 1
ATOM 1338 N N . THR A 1 174 ? -4.981 -5.020 -10.543 1.00 89.50 174 THR A N 1
ATOM 1339 C CA . THR A 1 174 ? -6.267 -5.224 -9.864 1.00 89.50 174 THR A CA 1
ATOM 1340 C C . THR A 1 174 ? -6.743 -6.641 -10.107 1.00 89.50 174 THR A C 1
ATOM 1342 O O . THR A 1 174 ? -6.773 -7.103 -11.246 1.00 89.50 174 THR A O 1
ATOM 1345 N N . ARG A 1 175 ? -7.116 -7.337 -9.034 1.00 86.62 175 ARG A N 1
ATOM 1346 C CA . ARG A 1 175 ? -7.638 -8.698 -9.092 1.00 86.62 175 ARG A CA 1
ATOM 1347 C C . ARG A 1 175 ? -9.160 -8.661 -9.077 1.00 86.62 175 ARG A C 1
ATOM 1349 O O . ARG A 1 175 ? -9.782 -8.133 -8.153 1.00 86.62 175 ARG A O 1
ATOM 1356 N N . LYS A 1 176 ? -9.769 -9.228 -10.112 1.00 82.62 176 LYS A N 1
ATOM 1357 C CA . LYS A 1 176 ? -11.218 -9.403 -10.204 1.00 82.62 176 LYS A CA 1
ATOM 1358 C C . LYS A 1 176 ? -11.657 -10.671 -9.463 1.00 82.62 176 LYS A C 1
ATOM 1360 O O . LYS A 1 176 ? -10.849 -11.525 -9.106 1.00 82.62 176 LYS A O 1
ATOM 1365 N N . LYS A 1 177 ? -12.966 -10.790 -9.217 1.00 79.38 177 LYS A N 1
ATOM 1366 C CA . LYS A 1 177 ? -13.561 -11.938 -8.503 1.00 79.38 177 LYS A CA 1
ATOM 1367 C C . LYS A 1 177 ? -13.418 -13.270 -9.252 1.00 79.38 177 LYS A C 1
ATOM 1369 O O . LYS A 1 177 ? -13.479 -14.313 -8.621 1.00 79.38 177 LYS A O 1
ATOM 1374 N N . ASP A 1 178 ? -13.254 -13.218 -10.569 1.00 80.69 178 ASP A N 1
ATOM 1375 C CA . ASP A 1 178 ? -13.000 -14.364 -11.454 1.00 80.69 178 ASP A CA 1
ATOM 1376 C C . ASP A 1 178 ? -11.530 -14.830 -11.420 1.00 80.69 178 ASP A C 1
ATOM 1378 O O . ASP A 1 178 ? -11.173 -15.792 -12.091 1.00 80.69 178 ASP A O 1
ATOM 1382 N N . GLY A 1 179 ? -10.674 -14.156 -10.644 1.00 77.50 179 GLY A N 1
ATOM 1383 C CA . GLY A 1 179 ? -9.242 -14.431 -10.566 1.00 77.50 179 GLY A CA 1
ATOM 1384 C C . GLY A 1 179 ? -8.414 -13.724 -11.640 1.00 77.50 179 GLY A C 1
ATOM 1385 O O . GLY A 1 179 ? -7.187 -13.724 -11.530 1.00 77.50 179 GLY A O 1
ATOM 1386 N N . LEU A 1 180 ? -9.046 -13.068 -12.621 1.00 85.31 180 LEU A N 1
ATOM 1387 C CA . LEU A 1 180 ? -8.347 -12.336 -13.671 1.00 85.31 180 LEU A CA 1
ATOM 1388 C C . LEU A 1 180 ? -7.655 -11.102 -13.083 1.00 85.31 180 LEU A C 1
ATOM 1390 O O . LEU A 1 180 ? -8.263 -10.293 -12.372 1.00 85.31 180 LEU A O 1
ATOM 1394 N N . VAL A 1 181 ? -6.377 -10.943 -13.410 1.00 86.38 181 VAL A N 1
ATOM 1395 C CA . VAL A 1 181 ? -5.584 -9.774 -13.029 1.00 86.38 181 VAL A CA 1
ATOM 1396 C C . VAL A 1 181 ? -5.564 -8.803 -14.204 1.00 86.38 181 VAL A C 1
ATOM 1398 O O . VAL A 1 181 ? -5.090 -9.143 -15.283 1.00 86.38 181 VAL A O 1
ATOM 1401 N N . SER A 1 182 ? -6.091 -7.596 -14.003 1.00 88.31 182 SER A N 1
ATOM 1402 C CA . SER A 1 182 ? -5.938 -6.492 -14.953 1.00 88.31 182 SER A CA 1
ATOM 1403 C C . SER A 1 182 ? -4.796 -5.583 -14.530 1.00 88.31 182 SER A C 1
ATOM 1405 O O . SER A 1 182 ? -4.770 -5.104 -13.393 1.00 88.31 182 SER A O 1
ATOM 1407 N N . GLU A 1 183 ? -3.885 -5.322 -15.460 1.00 90.00 183 GLU A N 1
ATOM 1408 C CA . GLU A 1 183 ? -2.786 -4.377 -15.299 1.00 90.00 183 GLU A CA 1
ATOM 1409 C C . GLU A 1 183 ? -3.103 -3.075 -16.040 1.00 90.00 183 GLU A C 1
ATOM 1411 O O . GLU A 1 183 ? -3.637 -3.082 -17.151 1.00 90.00 183 GLU A O 1
ATOM 1416 N N . LYS A 1 184 ? -2.812 -1.945 -15.398 1.00 88.88 184 LYS A N 1
ATOM 1417 C CA . LYS A 1 184 ? -2.946 -0.613 -15.974 1.00 88.88 184 LYS A CA 1
ATOM 1418 C C . LYS A 1 184 ? -1.721 0.211 -15.610 1.00 88.88 184 LYS A C 1
ATOM 1420 O O . LYS A 1 184 ? -1.419 0.360 -14.429 1.00 88.88 184 LYS A O 1
ATOM 1425 N N . ILE A 1 185 ? -1.063 0.770 -16.617 1.00 88.94 185 ILE A N 1
ATOM 1426 C CA . ILE A 1 185 ? 0.100 1.638 -16.443 1.00 88.94 185 ILE A CA 1
ATOM 1427 C C . ILE A 1 185 ? -0.355 3.084 -16.624 1.00 88.94 185 ILE A C 1
ATOM 1429 O O . ILE A 1 185 ? -0.989 3.443 -17.621 1.00 88.94 185 ILE A O 1
ATOM 1433 N N . GLU A 1 186 ? -0.100 3.913 -15.619 1.00 88.88 186 GLU A N 1
ATOM 1434 C CA . GLU A 1 186 ? -0.510 5.313 -15.612 1.00 88.88 186 GLU A CA 1
ATOM 1435 C C . GLU A 1 186 ? 0.650 6.208 -15.193 1.00 88.88 186 GLU A C 1
ATOM 1437 O O . GLU A 1 186 ? 1.377 5.915 -14.246 1.00 88.88 186 GLU A O 1
ATOM 1442 N N . LYS A 1 187 ? 0.776 7.341 -15.878 1.00 87.38 187 LYS A N 1
ATOM 1443 C CA . LYS A 1 187 ? 1.625 8.444 -15.451 1.00 87.38 187 LYS A CA 1
ATOM 1444 C C . LYS A 1 187 ? 0.857 9.251 -14.418 1.00 87.38 187 LYS A C 1
ATOM 1446 O O . LYS A 1 187 ? -0.319 9.564 -14.608 1.00 87.38 187 LYS A O 1
ATOM 1451 N N . CYS A 1 188 ? 1.513 9.542 -13.309 1.00 84.56 188 CYS A N 1
ATOM 1452 C CA . CYS A 1 188 ? 0.894 10.026 -12.094 1.00 84.56 188 CYS A CA 1
ATOM 1453 C C . CYS A 1 188 ? 1.597 11.297 -11.637 1.00 84.56 188 CYS A C 1
ATOM 1455 O O . CYS A 1 188 ? 2.819 11.359 -11.575 1.00 84.56 188 CYS A O 1
ATOM 1457 N N . GLN A 1 189 ? 0.815 12.314 -11.302 1.00 83.56 189 GLN A N 1
ATOM 1458 C CA . GLN A 1 189 ? 1.314 13.549 -10.721 1.00 83.56 189 GLN A CA 1
ATOM 1459 C C . GLN A 1 189 ? 0.487 13.851 -9.478 1.00 83.56 189 GLN A C 1
ATOM 1461 O O . GLN A 1 189 ? -0.746 13.913 -9.529 1.00 83.56 189 GLN A O 1
ATOM 1466 N N . VAL A 1 190 ? 1.182 13.976 -8.349 1.00 83.88 190 VAL A N 1
ATOM 1467 C CA . VAL A 1 190 ? 0.593 14.363 -7.070 1.00 83.88 190 VAL A CA 1
ATOM 1468 C C . VAL A 1 190 ? 1.003 15.801 -6.800 1.00 83.88 190 VAL A C 1
ATOM 1470 O O . VAL A 1 190 ? 2.190 16.103 -6.714 1.00 83.88 190 VAL A O 1
ATOM 1473 N N . SER A 1 191 ? 0.022 16.689 -6.686 1.00 81.56 191 SER A N 1
ATOM 1474 C CA . SER A 1 191 ? 0.260 18.086 -6.324 1.00 81.56 191 SER A CA 1
ATOM 1475 C C . SER A 1 191 ? 0.792 18.183 -4.893 1.00 81.56 191 SER A C 1
ATOM 1477 O O . SER A 1 191 ? 0.160 17.685 -3.962 1.00 81.56 191 SER A O 1
ATOM 1479 N N . SER A 1 192 ? 1.923 18.860 -4.696 1.00 75.94 192 SER A N 1
ATOM 1480 C CA . SER A 1 192 ? 2.541 19.014 -3.370 1.00 75.94 192 SER A CA 1
ATOM 1481 C C . SER A 1 192 ? 1.748 19.909 -2.415 1.00 75.94 192 SER A C 1
ATOM 1483 O O . SER A 1 192 ? 1.966 19.843 -1.214 1.00 75.94 192 SER A O 1
ATOM 1485 N N . GLN A 1 193 ? 0.860 20.765 -2.933 1.00 77.44 193 GLN A N 1
ATOM 1486 C CA . GLN A 1 193 ? 0.102 21.725 -2.118 1.00 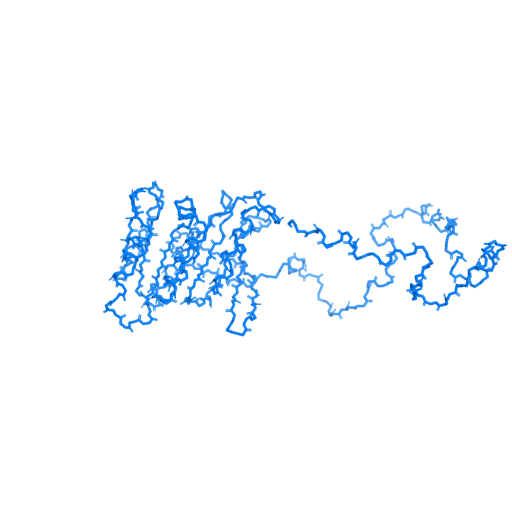77.44 193 GLN A CA 1
ATOM 1487 C C . GLN A 1 193 ? -1.181 21.127 -1.551 1.00 77.44 193 GLN A C 1
ATOM 1489 O O . GLN A 1 193 ? -1.667 21.559 -0.515 1.00 77.44 193 GLN A O 1
ATOM 1494 N N . ASP A 1 194 ? -1.780 20.181 -2.270 1.00 78.56 194 ASP A N 1
ATOM 1495 C CA . ASP A 1 194 ? -3.114 19.701 -1.934 1.00 78.56 194 ASP A CA 1
ATOM 1496 C C . ASP A 1 194 ? -3.248 18.177 -2.056 1.00 78.56 194 ASP A C 1
ATOM 1498 O O . ASP A 1 194 ? -4.298 17.622 -1.755 1.00 78.56 194 ASP A O 1
ATOM 1502 N N . PHE A 1 195 ? -2.203 17.452 -2.447 1.00 81.81 195 PHE A N 1
ATOM 1503 C CA . PHE A 1 195 ? -2.261 16.006 -2.678 1.00 81.81 195 PHE A CA 1
ATOM 1504 C C . PHE A 1 195 ? -3.360 15.604 -3.677 1.00 81.81 195 PHE A C 1
ATOM 1506 O O . PHE A 1 195 ? -3.877 14.485 -3.630 1.00 81.81 195 PHE A O 1
ATOM 1513 N N . SER A 1 196 ? -3.750 16.504 -4.590 1.00 79.81 196 SER A N 1
ATOM 1514 C CA . SER A 1 196 ? -4.614 16.133 -5.707 1.00 79.81 196 SER A CA 1
ATOM 1515 C C . SER A 1 196 ? -3.855 15.221 -6.665 1.00 79.81 196 SER A C 1
ATOM 1517 O O . SER A 1 196 ? -2.690 15.450 -6.991 1.00 79.81 196 SER A O 1
ATOM 1519 N N . LEU A 1 197 ? -4.530 14.152 -7.091 1.00 83.75 197 LEU A N 1
ATOM 1520 C CA . LEU A 1 197 ? -3.954 13.131 -7.952 1.00 83.75 197 LEU A CA 1
ATOM 1521 C C . LEU A 1 197 ? -4.461 13.281 -9.384 1.00 83.75 197 LEU A C 1
ATOM 1523 O O . LEU A 1 197 ? -5.636 13.025 -9.678 1.00 83.75 197 LEU A O 1
ATOM 1527 N N . GLN A 1 198 ? -3.545 13.616 -10.284 1.00 83.00 198 GLN A N 1
ATOM 1528 C CA . GLN A 1 198 ? -3.765 13.554 -11.720 1.00 83.00 198 GLN A CA 1
ATOM 1529 C C . GLN A 1 198 ? -3.114 12.287 -12.267 1.00 83.00 198 GLN A C 1
ATOM 1531 O O . GLN A 1 198 ? -1.971 11.969 -11.944 1.00 83.00 198 GLN A O 1
ATOM 1536 N N . SER A 1 199 ? -3.863 11.525 -13.063 1.00 84.06 199 SER A N 1
ATOM 1537 C CA . SER A 1 199 ? -3.337 10.328 -13.717 1.00 84.06 199 SER A CA 1
ATOM 1538 C C . SER A 1 199 ? -3.761 10.281 -15.175 1.00 84.06 199 SER A C 1
ATOM 1540 O O . SER A 1 199 ? -4.958 10.380 -15.453 1.00 84.06 199 SER A O 1
ATOM 1542 N N . SER A 1 200 ? -2.808 10.079 -16.079 1.00 83.25 200 SER A N 1
ATOM 1543 C CA . SER A 1 200 ? -3.041 9.844 -17.505 1.00 83.25 200 SER A CA 1
ATOM 1544 C C . SER A 1 200 ? -2.571 8.442 -17.893 1.00 83.25 200 SER A C 1
ATOM 1546 O O . SER A 1 200 ? -1.700 7.861 -17.245 1.00 83.25 200 SER A O 1
ATOM 1548 N N . ALA A 1 201 ? -3.183 7.861 -18.928 1.00 81.62 201 ALA A N 1
ATOM 1549 C CA . ALA A 1 201 ? -2.708 6.592 -19.469 1.00 81.62 201 ALA A CA 1
ATOM 1550 C C . ALA A 1 201 ? -1.272 6.777 -19.973 1.00 81.62 201 ALA A C 1
ATOM 1552 O O . ALA A 1 201 ? -0.998 7.730 -20.705 1.00 81.62 201 ALA A O 1
ATOM 1553 N N . PHE A 1 202 ? -0.374 5.890 -19.555 1.00 78.56 202 PHE A N 1
ATOM 1554 C CA . PHE A 1 202 ? 0.996 5.876 -20.041 1.00 78.56 202 PHE A CA 1
ATOM 1555 C C . PHE A 1 202 ? 1.140 4.716 -21.014 1.00 78.56 202 PHE A C 1
ATOM 1557 O O . PHE A 1 202 ? 0.940 3.561 -20.642 1.00 78.56 202 PHE A O 1
ATOM 1564 N N . ASP A 1 203 ? 1.454 5.044 -22.262 1.00 73.62 203 ASP A N 1
ATOM 1565 C CA . ASP A 1 203 ? 1.857 4.059 -23.251 1.00 73.62 203 ASP A CA 1
ATOM 1566 C C . ASP A 1 203 ? 3.383 4.153 -23.401 1.00 73.62 203 ASP A C 1
ATOM 1568 O O . ASP A 1 203 ? 3.870 5.150 -23.945 1.00 73.62 203 ASP A O 1
ATOM 1572 N N . PRO A 1 204 ? 4.149 3.155 -22.921 1.00 64.94 204 PRO A N 1
ATOM 1573 C CA . PRO A 1 204 ? 5.607 3.158 -23.032 1.00 64.94 204 PRO A CA 1
ATOM 1574 C C . PRO A 1 204 ? 6.091 3.213 -24.491 1.00 64.94 204 PRO A C 1
ATOM 1576 O O . PRO A 1 204 ? 7.236 3.583 -24.744 1.00 64.94 204 PRO A O 1
ATOM 1579 N N . ASN A 1 205 ? 5.229 2.894 -25.465 1.00 60.81 205 ASN A N 1
ATOM 1580 C CA . ASN A 1 205 ? 5.554 2.953 -26.887 1.00 60.81 205 ASN A CA 1
ATOM 1581 C C . ASN A 1 205 ? 5.204 4.295 -27.550 1.00 60.81 205 ASN A C 1
ATOM 1583 O O . ASN A 1 205 ? 5.679 4.556 -28.655 1.00 60.81 205 ASN A O 1
ATOM 1587 N N . ALA A 1 206 ? 4.421 5.164 -26.900 1.00 58.12 206 ALA A N 1
ATOM 1588 C CA . ALA A 1 206 ? 3.994 6.444 -27.474 1.00 58.12 206 ALA A CA 1
ATOM 1589 C C . ALA A 1 206 ? 5.085 7.531 -27.449 1.00 58.12 206 ALA A C 1
ATOM 1591 O O . ALA A 1 206 ? 4.971 8.529 -28.158 1.00 58.12 206 ALA A O 1
ATOM 1592 N N . THR A 1 207 ? 6.160 7.341 -26.680 1.00 48.28 207 THR A N 1
ATOM 1593 C CA . THR A 1 207 ? 7.290 8.287 -26.595 1.00 48.28 207 THR A CA 1
ATOM 1594 C C . THR A 1 207 ? 8.255 8.181 -27.787 1.00 48.28 207 THR A C 1
ATOM 1596 O O . THR A 1 207 ? 9.197 8.962 -27.902 1.00 48.28 207 THR A O 1
ATOM 1599 N N . LYS A 1 208 ? 8.018 7.254 -28.725 1.00 46.84 208 LYS A N 1
ATOM 1600 C CA . LYS A 1 208 ? 8.713 7.219 -30.019 1.00 46.84 208 LYS A CA 1
ATOM 1601 C C . LYS A 1 208 ? 7.988 8.136 -31.009 1.00 46.84 208 LYS A C 1
ATOM 1603 O O . LYS A 1 208 ? 7.162 7.658 -31.768 1.00 46.84 208 LYS A O 1
ATOM 1608 N N . ASP A 1 209 ? 8.307 9.429 -30.949 1.00 35.59 209 ASP A N 1
ATOM 1609 C CA . ASP A 1 209 ? 8.079 10.490 -31.951 1.00 35.59 209 ASP A CA 1
ATOM 1610 C C . ASP A 1 209 ? 6.704 10.546 -32.683 1.00 35.59 209 ASP A C 1
ATOM 1612 O O . ASP A 1 209 ? 6.350 9.635 -33.434 1.00 35.59 209 ASP A O 1
ATOM 1616 N N . PRO A 1 210 ? 5.950 11.666 -32.645 1.00 37.53 210 PRO A N 1
ATOM 1617 C CA . PRO A 1 210 ? 4.672 11.818 -33.362 1.00 37.53 210 PRO A CA 1
ATOM 1618 C C . PRO A 1 210 ? 4.740 11.836 -34.907 1.00 37.53 210 PRO A C 1
ATOM 1620 O O . PRO A 1 210 ? 3.779 12.256 -35.552 1.00 37.53 210 PRO A O 1
ATOM 1623 N N . GLN A 1 211 ? 5.828 11.393 -35.541 1.00 40.78 211 GLN A N 1
ATOM 1624 C CA . GLN A 1 211 ? 5.948 11.311 -37.000 1.00 40.78 211 GLN A CA 1
ATOM 1625 C C . GLN A 1 211 ? 6.193 9.884 -37.496 1.00 40.78 211 GLN A C 1
ATOM 1627 O O . GLN A 1 211 ? 7.246 9.576 -38.046 1.00 40.78 211 GLN A O 1
ATOM 1632 N N . LYS A 1 212 ? 5.175 9.025 -37.378 1.00 37.47 212 LYS A N 1
ATOM 1633 C CA . LYS A 1 212 ? 4.792 8.051 -38.422 1.00 37.47 212 LYS A CA 1
ATOM 1634 C C . LYS A 1 212 ? 3.531 7.300 -38.008 1.00 37.47 212 LYS A C 1
ATOM 1636 O O . LYS A 1 212 ? 3.567 6.216 -37.439 1.00 37.47 212 LYS A O 1
ATOM 1641 N N . GLN A 1 213 ? 2.383 7.874 -38.351 1.00 42.91 213 GLN A N 1
ATOM 1642 C CA . GLN A 1 213 ? 1.177 7.077 -38.534 1.00 42.91 213 GLN A CA 1
ATOM 1643 C C . GLN A 1 213 ? 1.310 6.271 -39.828 1.00 42.91 213 GLN A C 1
ATOM 1645 O O . GLN A 1 213 ? 1.208 6.827 -40.919 1.00 42.91 213 GLN A O 1
ATOM 1650 N N . SER A 1 214 ? 1.458 4.956 -39.707 1.00 34.97 214 SER A N 1
ATOM 1651 C CA . SER A 1 214 ? 0.908 4.007 -40.677 1.00 34.97 214 SER A CA 1
ATOM 1652 C C . SER A 1 214 ? 0.780 2.630 -40.027 1.00 34.97 214 SER A C 1
ATOM 1654 O O . SER A 1 214 ? 1.794 2.016 -39.739 1.00 34.97 214 SER A O 1
ATOM 1656 N N . LYS A 1 215 ? -0.483 2.251 -39.775 1.00 35.44 215 LYS A N 1
ATOM 1657 C CA . LYS A 1 215 ? -1.152 0.928 -39.767 1.00 35.44 215 LYS A CA 1
ATOM 1658 C C . LYS A 1 215 ? -0.383 -0.367 -39.394 1.00 35.44 215 LYS A C 1
ATOM 1660 O O . LYS A 1 215 ? 0.804 -0.492 -39.642 1.00 35.44 215 LYS A O 1
ATOM 1665 N N . PRO A 1 216 ? -1.099 -1.360 -38.824 1.00 45.38 216 PRO A N 1
ATOM 1666 C CA . PRO A 1 216 ? -0.498 -2.547 -38.222 1.00 45.38 216 PRO A CA 1
ATOM 1667 C C . PRO A 1 216 ? 0.038 -3.500 -39.294 1.00 45.38 216 PRO A C 1
ATOM 1669 O O . PRO A 1 216 ? -0.699 -3.876 -40.205 1.00 45.38 216 PRO A O 1
ATOM 1672 N N . GLU A 1 217 ? 1.297 -3.912 -39.162 1.00 39.16 217 GLU A N 1
ATOM 1673 C CA . GLU A 1 217 ? 1.917 -4.934 -40.009 1.00 39.16 217 GLU A CA 1
ATOM 1674 C C . GLU A 1 217 ? 2.689 -5.943 -39.145 1.00 39.16 217 GLU A C 1
ATOM 1676 O O . GLU A 1 217 ? 3.910 -5.890 -39.020 1.00 39.16 217 GLU A O 1
ATOM 1681 N N . ASP A 1 218 ? 1.962 -6.912 -38.584 1.00 41.28 218 ASP A N 1
ATOM 1682 C CA . ASP A 1 218 ? 2.495 -8.133 -37.952 1.00 41.28 218 ASP A CA 1
ATOM 1683 C C . ASP A 1 218 ? 3.120 -9.116 -38.978 1.00 41.28 218 ASP A C 1
ATOM 1685 O O . ASP A 1 218 ? 2.969 -10.328 -38.866 1.00 41.28 218 ASP A O 1
ATOM 1689 N N . GLN A 1 219 ? 3.807 -8.633 -40.023 1.00 46.06 219 GLN A N 1
ATOM 1690 C CA . GLN A 1 219 ? 4.388 -9.504 -41.067 1.00 46.06 219 GLN A CA 1
ATOM 1691 C C . GLN A 1 219 ? 5.812 -9.144 -41.525 1.00 46.06 219 GLN A C 1
ATOM 1693 O O . GLN A 1 219 ? 6.352 -9.817 -42.400 1.00 46.06 219 GLN A O 1
ATOM 1698 N N . PHE A 1 220 ? 6.477 -8.136 -40.950 1.00 43.94 220 PHE A N 1
ATOM 1699 C CA . PHE A 1 220 ? 7.738 -7.635 -41.525 1.00 43.94 220 PHE A CA 1
ATOM 1700 C C . PHE A 1 220 ? 9.050 -8.188 -40.945 1.00 43.94 220 PHE A C 1
ATOM 1702 O O . PHE A 1 220 ? 10.114 -7.792 -41.418 1.00 43.94 220 PHE A O 1
ATOM 1709 N N . LEU A 1 221 ? 9.031 -9.110 -39.975 1.00 46.41 221 LEU A N 1
ATOM 1710 C CA . LEU A 1 221 ? 10.276 -9.606 -39.359 1.00 46.41 221 LEU A CA 1
ATOM 1711 C C . LEU A 1 221 ? 10.898 -10.841 -40.032 1.00 46.41 221 LEU A C 1
ATOM 1713 O O . LEU A 1 221 ? 12.058 -11.135 -39.761 1.00 46.41 221 LEU A O 1
ATOM 1717 N N . GLU A 1 222 ? 10.208 -11.532 -40.942 1.00 48.72 222 GLU A N 1
ATOM 1718 C CA . GLU A 1 222 ? 10.743 -12.782 -41.516 1.00 48.72 222 GLU A CA 1
ATOM 1719 C C . GLU A 1 222 ? 11.700 -12.589 -42.709 1.00 48.72 222 GLU A C 1
ATOM 1721 O O . GLU A 1 222 ? 12.386 -13.533 -43.086 1.00 48.72 222 GLU A O 1
ATOM 1726 N N . ASN A 1 223 ? 11.816 -11.382 -43.284 1.00 52.03 223 ASN A N 1
ATOM 1727 C CA . ASN A 1 223 ? 12.622 -11.143 -44.498 1.00 52.03 223 ASN A CA 1
ATOM 1728 C C . ASN A 1 223 ? 13.519 -9.892 -44.454 1.00 52.03 223 ASN A C 1
ATOM 1730 O O . ASN A 1 223 ? 13.957 -9.406 -45.499 1.00 52.03 223 ASN A O 1
ATOM 1734 N N . LEU A 1 224 ? 13.808 -9.340 -43.273 1.00 54.97 224 LEU A N 1
ATOM 1735 C CA . LEU A 1 224 ? 14.736 -8.210 -43.183 1.00 54.97 224 LEU A CA 1
ATOM 1736 C C . LEU A 1 224 ? 16.173 -8.711 -43.411 1.00 54.97 224 LEU A C 1
ATOM 1738 O O . LEU A 1 224 ? 16.648 -9.567 -42.662 1.00 54.97 224 LEU A O 1
ATOM 1742 N N . PRO A 1 225 ? 16.898 -8.203 -44.425 1.00 60.06 225 PRO A N 1
ATOM 1743 C CA . PRO A 1 225 ? 18.304 -8.539 -44.581 1.00 60.06 225 PRO A CA 1
ATOM 1744 C C . PRO A 1 225 ? 19.078 -8.034 -43.358 1.00 60.06 225 PRO A C 1
ATOM 1746 O O . PRO A 1 225 ? 18.817 -6.941 -42.862 1.00 60.06 225 PRO A O 1
ATOM 1749 N N . PHE A 1 226 ? 20.083 -8.792 -42.913 1.00 64.25 226 PHE A N 1
ATOM 1750 C CA . PHE A 1 226 ? 20.978 -8.453 -41.789 1.00 64.25 226 PHE A CA 1
ATOM 1751 C C . PHE A 1 226 ? 21.630 -7.048 -41.882 1.00 64.25 226 PHE A C 1
ATOM 1753 O O . PHE A 1 226 ? 22.204 -6.555 -40.920 1.00 64.25 226 PHE A O 1
ATOM 1760 N N . ASP A 1 227 ? 21.533 -6.381 -43.034 1.00 64.50 227 ASP A N 1
ATOM 1761 C CA . ASP A 1 227 ? 22.146 -5.079 -43.311 1.00 64.50 227 ASP A CA 1
ATOM 1762 C C . ASP A 1 227 ? 21.333 -3.863 -42.854 1.00 64.50 227 ASP A C 1
ATOM 1764 O O . ASP A 1 227 ? 21.762 -2.725 -43.066 1.00 64.50 227 ASP A O 1
ATOM 1768 N N . VAL A 1 228 ? 20.161 -4.056 -42.243 1.00 59.31 228 VAL A N 1
ATOM 1769 C CA . VAL A 1 228 ? 19.344 -2.937 -41.753 1.00 59.31 228 VAL A CA 1
ATOM 1770 C C . VAL A 1 228 ? 20.092 -2.211 -40.628 1.00 59.31 228 VAL A C 1
ATOM 1772 O O . VAL A 1 228 ? 20.219 -2.711 -39.517 1.00 59.31 228 VAL A O 1
ATOM 1775 N N . GLY A 1 229 ? 20.602 -1.014 -40.936 1.00 63.94 229 GLY A N 1
ATOM 1776 C CA . GLY A 1 229 ? 21.352 -0.160 -40.005 1.00 63.94 229 GLY A CA 1
ATOM 1777 C C . GLY A 1 229 ? 22.862 -0.084 -40.259 1.00 63.94 229 GLY A C 1
ATOM 1778 O O . GLY A 1 229 ? 23.525 0.780 -39.685 1.00 63.94 229 GLY A O 1
ATOM 1779 N N . LEU A 1 230 ? 23.415 -0.906 -41.160 1.00 72.12 230 LEU A N 1
ATOM 1780 C CA . LEU A 1 230 ? 24.838 -0.868 -41.508 1.00 72.12 230 LEU A CA 1
ATOM 1781 C C . LEU A 1 230 ? 25.100 0.108 -42.668 1.00 72.12 230 LEU A C 1
ATOM 1783 O O . LEU A 1 230 ? 24.661 -0.097 -43.800 1.00 72.12 230 LEU A O 1
ATOM 1787 N N . LYS A 1 231 ? 25.865 1.177 -42.413 1.00 75.50 231 LYS A N 1
ATOM 1788 C CA . LYS A 1 231 ? 26.355 2.098 -43.456 1.00 75.50 231 LYS A CA 1
ATOM 1789 C C . LYS A 1 231 ? 27.638 1.550 -44.085 1.00 75.50 231 LYS A C 1
ATOM 1791 O O . LYS A 1 231 ? 28.727 2.020 -43.776 1.00 75.50 231 LYS A O 1
ATOM 1796 N N . LEU A 1 232 ? 27.505 0.548 -44.951 1.00 76.12 232 LEU A N 1
ATOM 1797 C CA . LEU A 1 232 ? 28.643 -0.037 -45.669 1.00 76.12 232 LEU A CA 1
ATOM 1798 C C . LEU A 1 232 ? 29.131 0.890 -46.789 1.00 76.12 232 LEU A C 1
ATOM 1800 O O . LEU A 1 232 ? 28.336 1.427 -47.568 1.00 76.12 232 LEU A O 1
ATOM 1804 N N . THR A 1 233 ? 30.448 1.034 -46.903 1.00 81.44 233 THR A N 1
ATOM 1805 C CA . THR A 1 233 ? 31.092 1.649 -48.069 1.00 81.44 233 THR A CA 1
ATOM 1806 C C . THR A 1 233 ? 30.983 0.731 -49.292 1.00 81.44 233 THR A C 1
ATOM 1808 O O . THR A 1 233 ? 30.761 -0.475 -49.177 1.00 81.44 233 THR A O 1
ATOM 1811 N N . GLU A 1 234 ? 31.161 1.277 -50.499 1.00 79.50 234 GLU A N 1
ATOM 1812 C CA . GLU A 1 234 ? 31.020 0.497 -51.742 1.00 79.50 234 GLU A CA 1
ATOM 1813 C C . GLU A 1 234 ? 31.996 -0.691 -51.812 1.00 79.50 234 GLU A C 1
ATOM 1815 O O . GLU A 1 234 ? 31.642 -1.771 -52.283 1.00 79.50 234 GLU A O 1
ATOM 1820 N N . LYS A 1 235 ? 33.201 -0.534 -51.251 1.00 82.31 235 LYS A N 1
ATOM 1821 C CA . LYS A 1 235 ? 34.187 -1.619 -51.155 1.00 82.31 235 LYS A CA 1
ATOM 1822 C C . LYS A 1 235 ? 33.716 -2.752 -50.240 1.00 82.31 235 LYS A C 1
ATOM 1824 O O . LYS A 1 235 ? 33.899 -3.918 -50.574 1.00 82.31 235 LYS A O 1
ATOM 1829 N N . GLU A 1 236 ? 33.096 -2.426 -49.109 1.00 80.50 236 GLU A N 1
ATOM 1830 C CA . GLU A 1 236 ? 32.602 -3.413 -48.141 1.00 80.50 236 GLU A CA 1
ATOM 1831 C C . GLU A 1 236 ? 31.365 -4.148 -48.663 1.00 80.50 236 GLU A C 1
ATOM 1833 O O . GLU A 1 236 ? 31.240 -5.356 -48.470 1.00 80.50 236 GLU A O 1
ATOM 1838 N N . ARG A 1 237 ? 30.491 -3.452 -49.401 1.00 81.00 237 ARG A N 1
ATOM 1839 C CA . ARG A 1 237 ? 29.345 -4.068 -50.085 1.00 81.00 237 ARG A CA 1
ATOM 1840 C C . ARG A 1 237 ? 29.800 -5.109 -51.112 1.00 81.00 237 ARG A C 1
ATOM 1842 O O . ARG A 1 237 ? 29.263 -6.215 -51.143 1.00 81.00 237 ARG A O 1
ATOM 1849 N N . GLN A 1 238 ? 30.812 -4.778 -51.914 1.00 80.75 238 GLN A N 1
ATOM 1850 C CA . GLN A 1 238 ? 31.386 -5.703 -52.894 1.00 80.75 238 GLN A CA 1
ATOM 1851 C C . GLN A 1 238 ? 32.126 -6.865 -52.230 1.00 80.75 238 GLN A C 1
ATOM 1853 O O . GLN A 1 238 ? 32.000 -8.005 -52.674 1.00 80.75 238 GLN A O 1
ATOM 1858 N N . ALA A 1 239 ? 32.862 -6.606 -51.146 1.00 81.75 239 ALA A N 1
ATOM 1859 C CA . ALA A 1 239 ? 33.499 -7.661 -50.367 1.00 81.75 239 ALA A CA 1
ATOM 1860 C C . ALA A 1 239 ? 32.449 -8.639 -49.827 1.00 81.75 239 ALA A C 1
ATOM 1862 O O . ALA A 1 239 ? 32.565 -9.835 -50.074 1.00 81.75 239 ALA A O 1
ATOM 1863 N N . LYS A 1 240 ? 31.377 -8.137 -49.199 1.00 77.94 240 LYS A N 1
ATOM 1864 C CA . LYS A 1 240 ? 30.274 -8.960 -48.688 1.00 77.94 240 LYS A CA 1
ATOM 1865 C C . LYS A 1 240 ? 29.632 -9.820 -49.781 1.00 77.94 240 LYS A C 1
ATOM 1867 O O . LYS A 1 240 ? 29.432 -11.009 -49.561 1.00 77.94 240 LYS A O 1
ATOM 1872 N N . ALA A 1 241 ? 29.337 -9.247 -50.949 1.00 75.25 241 ALA A N 1
ATOM 1873 C CA . ALA A 1 241 ? 28.737 -9.988 -52.062 1.00 75.25 241 ALA A CA 1
ATOM 1874 C C . ALA A 1 241 ? 29.630 -11.137 -52.572 1.00 75.25 241 ALA A C 1
ATOM 1876 O O . ALA A 1 241 ? 29.126 -12.142 -53.067 1.00 75.25 241 ALA A O 1
ATOM 1877 N N . ASN A 1 242 ? 30.950 -11.003 -52.420 1.00 78.81 242 ASN A N 1
ATOM 1878 C CA . ASN A 1 242 ? 31.935 -11.993 -52.849 1.00 78.81 242 ASN A CA 1
ATOM 1879 C C . ASN A 1 242 ? 32.333 -12.993 -51.747 1.00 78.81 242 ASN A C 1
ATOM 1881 O O . ASN A 1 242 ? 33.062 -13.949 -52.030 1.00 78.81 242 ASN A O 1
ATOM 1885 N N . VAL A 1 243 ? 31.869 -12.810 -50.504 1.00 75.81 243 VAL A N 1
ATOM 1886 C CA . VAL A 1 243 ? 32.112 -13.761 -49.411 1.00 75.81 243 VAL A CA 1
ATOM 1887 C C . VAL A 1 243 ? 31.273 -15.015 -49.649 1.00 75.81 243 VAL A C 1
ATOM 1889 O O . VAL A 1 243 ? 30.056 -15.030 -49.469 1.00 75.81 243 VAL A O 1
ATOM 1892 N N . GLN A 1 244 ? 31.937 -16.101 -50.045 1.00 67.31 244 GLN A N 1
ATOM 1893 C CA . GLN A 1 244 ? 31.304 -17.413 -50.149 1.00 67.31 244 GLN A CA 1
ATOM 1894 C C . GLN A 1 244 ? 31.090 -17.990 -48.749 1.00 67.31 244 GLN A C 1
ATOM 1896 O O . GLN A 1 244 ? 32.020 -18.499 -48.125 1.00 67.31 244 GLN A O 1
ATOM 1901 N N . LEU A 1 245 ? 29.854 -17.920 -48.258 1.00 66.56 245 LEU A N 1
ATOM 1902 C CA . LEU A 1 245 ? 29.481 -18.539 -46.992 1.00 66.56 245 LEU A CA 1
ATOM 1903 C C . LEU A 1 245 ? 29.417 -20.073 -47.153 1.00 66.56 245 LEU A C 1
ATOM 1905 O O . LEU A 1 245 ? 28.716 -20.551 -48.052 1.00 66.56 245 LEU A O 1
ATOM 1909 N N . PRO A 1 246 ? 30.087 -20.857 -46.285 1.00 59.66 246 PRO A N 1
ATOM 1910 C CA . PRO A 1 246 ? 30.183 -22.315 -46.419 1.00 59.66 246 PRO A CA 1
ATOM 1911 C C . PRO A 1 246 ? 28.836 -23.056 -46.477 1.00 59.66 246 PRO A C 1
ATOM 1913 O O . PRO A 1 246 ? 28.756 -24.118 -47.085 1.00 59.66 246 PRO A O 1
ATOM 1916 N N . TYR A 1 247 ? 27.770 -22.487 -45.900 1.00 55.47 247 TYR A N 1
ATOM 1917 C CA . TYR A 1 247 ? 26.470 -23.152 -45.732 1.00 55.47 247 TYR A CA 1
ATOM 1918 C C . TYR A 1 247 ? 25.322 -22.564 -46.566 1.00 55.47 247 TYR A C 1
ATOM 1920 O O . TYR A 1 247 ? 24.240 -23.139 -46.595 1.00 55.47 247 TYR A O 1
ATOM 1928 N N . VAL A 1 248 ? 25.536 -21.476 -47.314 1.00 57.34 248 VAL A N 1
ATOM 1929 C CA . VAL A 1 248 ? 24.476 -20.911 -48.180 1.00 57.34 248 VAL A CA 1
ATOM 1930 C C . VAL A 1 248 ? 24.282 -21.752 -49.449 1.00 57.34 248 VAL A C 1
ATOM 1932 O O . VAL A 1 248 ? 23.167 -21.896 -49.938 1.00 57.34 248 VAL A O 1
ATOM 1935 N N . LYS A 1 249 ? 25.331 -22.442 -49.923 1.00 49.16 249 LYS A N 1
ATOM 1936 C CA . LYS A 1 249 ? 25.211 -23.440 -51.005 1.00 49.16 249 LYS A CA 1
ATOM 1937 C C . LYS A 1 249 ? 24.373 -24.667 -50.618 1.00 49.16 249 LYS A C 1
ATOM 1939 O O . LYS A 1 249 ? 23.990 -25.422 -51.504 1.00 49.16 249 LYS A O 1
ATOM 1944 N N . ALA A 1 250 ? 24.067 -24.862 -49.334 1.00 51.38 250 ALA A N 1
ATOM 1945 C CA . ALA A 1 250 ? 23.176 -25.921 -48.863 1.00 51.38 250 ALA A CA 1
ATOM 1946 C C . ALA A 1 250 ? 21.683 -25.540 -48.942 1.00 51.38 250 ALA A C 1
ATOM 1948 O O . ALA A 1 250 ? 20.850 -26.294 -48.455 1.00 51.38 250 ALA A O 1
ATOM 1949 N N . GLN A 1 251 ? 21.326 -24.400 -49.546 1.00 52.84 251 GLN A N 1
ATOM 1950 C CA . GLN A 1 251 ? 19.931 -24.074 -49.876 1.00 52.84 251 GLN A CA 1
ATOM 1951 C C . GLN A 1 251 ? 19.543 -24.481 -51.308 1.00 52.84 251 GLN A C 1
ATOM 1953 O O . GLN A 1 251 ? 18.372 -24.753 -51.565 1.00 52.84 251 GLN A O 1
ATOM 1958 N N . ASP A 1 252 ? 20.512 -24.617 -52.220 1.00 55.09 252 ASP A N 1
ATOM 1959 C CA . ASP A 1 252 ? 20.266 -25.110 -53.576 1.00 55.09 252 ASP A CA 1
ATOM 1960 C C . ASP A 1 252 ? 20.403 -26.637 -53.643 1.00 55.09 252 ASP A C 1
ATOM 1962 O O . ASP A 1 252 ? 21.404 -27.217 -53.211 1.00 55.09 252 ASP A O 1
ATOM 1966 N N . GLN A 1 253 ? 19.432 -27.306 -54.277 1.00 51.38 253 GLN A N 1
ATOM 1967 C CA . GLN A 1 253 ? 19.385 -28.772 -54.431 1.00 51.38 253 GLN A CA 1
ATOM 1968 C C . GLN A 1 253 ? 20.690 -29.395 -54.960 1.00 51.38 253 GLN A C 1
ATOM 1970 O O . GLN A 1 253 ? 21.006 -30.532 -54.618 1.00 51.38 253 GLN A O 1
ATOM 1975 N N . LYS A 1 254 ? 21.471 -28.669 -55.772 1.00 54.06 254 LYS A N 1
ATOM 1976 C CA . LYS A 1 254 ? 22.753 -29.155 -56.309 1.00 54.06 254 LYS A CA 1
ATOM 1977 C C . LYS A 1 254 ? 23.887 -29.163 -55.275 1.00 54.06 254 LYS A C 1
ATOM 1979 O O . LYS A 1 254 ? 24.780 -29.997 -55.387 1.00 54.06 254 LYS A O 1
ATOM 1984 N N . GLY A 1 255 ? 23.857 -28.277 -54.276 1.00 51.03 255 GLY A N 1
ATOM 1985 C CA . GLY A 1 255 ? 24.866 -28.219 -53.213 1.00 51.03 255 GLY A CA 1
ATOM 1986 C C . GLY A 1 255 ? 24.659 -29.269 -52.120 1.00 51.03 255 GLY A C 1
ATOM 1987 O O . GLY A 1 255 ? 25.639 -29.767 -51.570 1.00 51.03 255 GLY A O 1
ATOM 1988 N N . LEU A 1 256 ? 23.411 -29.696 -51.878 1.00 51.19 256 LEU A N 1
ATOM 1989 C CA . LEU A 1 256 ? 23.109 -30.806 -50.960 1.00 51.19 256 LEU A CA 1
ATOM 1990 C C . LEU A 1 256 ? 23.675 -32.152 -51.435 1.00 51.19 256 LEU A C 1
ATOM 1992 O O . LEU A 1 256 ? 24.057 -32.980 -50.613 1.00 51.19 256 LEU A O 1
ATOM 1996 N N . VAL A 1 257 ? 23.740 -32.388 -52.750 1.00 52.75 257 VAL A N 1
ATOM 1997 C CA . VAL A 1 257 ? 24.232 -33.664 -53.306 1.00 52.75 257 VAL A CA 1
ATOM 1998 C C . VAL A 1 257 ? 25.741 -33.833 -53.073 1.00 52.75 257 VAL A C 1
ATOM 2000 O O . VAL A 1 257 ? 26.209 -34.953 -52.892 1.00 52.75 257 VAL A O 1
ATOM 2003 N N . GLY A 1 258 ? 26.500 -32.733 -53.001 1.00 51.41 258 GLY A N 1
ATOM 2004 C CA . GLY A 1 258 ? 27.944 -32.759 -52.733 1.00 51.41 258 GLY A CA 1
ATOM 2005 C C . GLY A 1 258 ? 28.321 -33.028 -51.271 1.00 51.41 258 GLY A C 1
ATOM 2006 O O . GLY A 1 258 ? 29.431 -33.478 -51.007 1.00 51.41 258 GLY A O 1
ATOM 2007 N N . LEU A 1 259 ? 27.402 -32.806 -50.324 1.00 53.34 259 LEU A N 1
ATOM 2008 C CA . LEU A 1 259 ? 27.604 -33.100 -48.896 1.00 53.34 259 LEU A CA 1
ATOM 2009 C C . LEU A 1 259 ? 27.382 -34.586 -48.555 1.00 53.34 259 LEU A C 1
ATOM 2011 O O . LEU A 1 259 ? 27.552 -34.991 -47.409 1.00 53.34 259 LEU A O 1
ATOM 2015 N N . ASN A 1 260 ? 27.010 -35.402 -49.546 1.00 46.75 260 ASN A N 1
ATOM 2016 C CA . ASN A 1 260 ? 26.364 -36.698 -49.352 1.00 46.75 260 ASN A CA 1
ATOM 2017 C C . ASN A 1 260 ? 27.254 -37.919 -49.668 1.00 46.75 260 ASN A C 1
ATOM 2019 O O . ASN A 1 260 ? 26.740 -38.973 -50.033 1.00 46.75 260 ASN A O 1
ATOM 2023 N N . ILE A 1 261 ? 28.584 -37.807 -49.560 1.00 48.09 261 ILE A N 1
ATOM 2024 C CA . ILE A 1 261 ? 29.486 -38.950 -49.826 1.00 48.09 261 ILE A CA 1
ATOM 2025 C C . ILE A 1 261 ? 29.863 -39.731 -48.559 1.00 48.09 261 ILE A C 1
ATOM 2027 O O . ILE A 1 261 ? 30.264 -40.888 -48.664 1.00 48.09 261 ILE A O 1
ATOM 2031 N N . THR A 1 262 ? 29.643 -39.195 -47.358 1.00 45.44 262 THR A N 1
ATOM 2032 C CA . THR A 1 262 ? 30.022 -39.913 -46.135 1.00 45.44 262 THR A CA 1
ATOM 2033 C C . THR A 1 262 ? 28.897 -39.886 -45.113 1.00 45.44 262 THR A C 1
ATOM 2035 O O . THR A 1 262 ? 28.532 -38.825 -44.625 1.00 45.44 262 THR A O 1
ATOM 2038 N N . SER A 1 263 ? 28.434 -41.080 -44.738 1.00 43.59 263 SER A N 1
ATOM 2039 C CA . SER A 1 263 ? 27.500 -41.420 -43.650 1.00 43.59 263 SER A CA 1
ATOM 2040 C C . SER A 1 263 ? 26.000 -41.396 -43.993 1.00 43.59 263 SER A C 1
ATOM 2042 O O . SER A 1 263 ? 25.370 -40.359 -44.161 1.00 43.59 263 SER A O 1
ATOM 2044 N N . GLY A 1 264 ? 25.416 -42.598 -44.088 1.00 45.91 264 GLY A N 1
ATOM 2045 C CA . GLY A 1 264 ? 24.030 -42.854 -44.483 1.00 45.91 264 GLY A CA 1
ATOM 2046 C C . GLY A 1 264 ? 22.974 -42.417 -43.467 1.00 45.91 264 GLY A C 1
ATOM 2047 O O . GLY A 1 264 ? 22.284 -43.254 -42.889 1.00 45.91 264 GLY A O 1
ATOM 2048 N N . LYS A 1 265 ? 22.793 -41.107 -43.295 1.00 46.47 265 LYS A N 1
ATOM 2049 C CA . LYS A 1 265 ? 21.646 -40.518 -42.591 1.00 46.47 265 LYS A CA 1
ATOM 2050 C C . LYS A 1 265 ? 20.655 -39.931 -43.603 1.00 46.47 265 LYS A C 1
ATOM 2052 O O . LYS A 1 265 ? 21.013 -39.139 -44.468 1.00 46.47 265 LYS A O 1
ATOM 2057 N N . LYS A 1 266 ? 19.388 -40.351 -43.511 1.00 47.00 266 LYS A N 1
ATOM 2058 C CA . LYS A 1 266 ? 18.275 -39.838 -44.328 1.00 47.00 266 LYS A CA 1
ATOM 2059 C C . LYS A 1 266 ? 17.925 -38.417 -43.869 1.00 47.00 266 LYS A C 1
ATOM 2061 O O . LYS A 1 266 ? 17.642 -38.231 -42.691 1.00 47.00 266 LYS A O 1
ATOM 2066 N N . ILE A 1 267 ? 17.879 -37.447 -44.784 1.00 49.75 267 ILE A N 1
ATOM 2067 C CA . ILE A 1 267 ? 17.416 -36.079 -44.491 1.00 49.75 267 ILE A CA 1
ATOM 2068 C C . ILE A 1 267 ? 15.998 -35.882 -45.047 1.00 49.75 267 ILE A C 1
ATOM 2070 O O . ILE A 1 267 ? 15.722 -36.209 -46.202 1.00 49.75 267 ILE A O 1
ATOM 2074 N N . LYS A 1 268 ? 15.104 -35.352 -44.200 1.00 46.44 268 LYS A N 1
ATOM 2075 C CA . LYS A 1 268 ? 13.752 -34.885 -44.542 1.00 46.44 268 LYS A CA 1
ATOM 2076 C C . LYS A 1 268 ? 13.796 -33.467 -45.115 1.00 46.44 268 LYS A C 1
ATOM 2078 O O . LYS A 1 268 ? 14.578 -32.629 -44.680 1.00 46.44 268 LYS A O 1
ATOM 2083 N N . VAL A 1 269 ? 12.919 -33.215 -46.080 1.00 42.16 269 VAL A N 1
ATOM 2084 C CA . VAL A 1 269 ? 12.747 -31.930 -46.765 1.00 42.16 269 VAL A CA 1
ATOM 2085 C C . VAL A 1 269 ? 11.783 -31.055 -45.956 1.00 42.16 269 VAL A C 1
ATOM 2087 O O . VAL A 1 269 ? 10.685 -31.507 -45.645 1.00 42.16 269 VAL A O 1
ATOM 2090 N N . GLY A 1 270 ? 12.186 -29.817 -45.650 1.00 47.81 270 GLY A N 1
ATOM 2091 C CA . GLY A 1 270 ? 11.336 -28.782 -45.052 1.00 47.81 270 GLY A CA 1
ATOM 2092 C C . GLY A 1 270 ? 11.283 -28.802 -43.525 1.00 47.81 270 GLY A C 1
ATOM 2093 O O . GLY A 1 270 ? 10.431 -29.483 -42.975 1.00 47.81 270 GLY A O 1
ATOM 2094 N N . GLY A 1 271 ? 12.174 -28.033 -42.881 1.00 51.12 271 GLY A N 1
ATOM 2095 C CA . GLY A 1 271 ? 12.029 -27.354 -41.573 1.00 51.12 271 GLY A CA 1
ATOM 2096 C C . GLY A 1 271 ? 11.653 -28.132 -40.302 1.00 51.12 271 GLY A C 1
ATOM 2097 O O . GLY A 1 271 ? 11.920 -27.646 -39.210 1.00 51.12 271 GLY A O 1
ATOM 2098 N N . ASN A 1 272 ? 11.073 -29.322 -40.398 1.00 45.94 272 ASN A N 1
ATOM 2099 C CA . ASN A 1 272 ? 10.621 -30.112 -39.267 1.00 45.94 272 ASN A CA 1
ATOM 2100 C C . ASN A 1 272 ? 11.747 -31.046 -38.838 1.00 45.94 272 ASN A C 1
ATOM 2102 O O . ASN A 1 272 ? 11.974 -32.101 -39.440 1.00 45.94 272 ASN A O 1
ATOM 2106 N N . ILE A 1 273 ? 12.440 -30.655 -37.772 1.00 50.75 273 ILE A N 1
ATOM 2107 C CA . ILE A 1 273 ? 13.335 -31.544 -37.040 1.00 50.75 273 ILE A CA 1
ATOM 2108 C C . ILE A 1 273 ? 12.441 -32.543 -36.307 1.00 50.75 273 ILE A C 1
ATOM 2110 O O . ILE A 1 273 ? 11.761 -32.203 -35.345 1.00 50.75 273 ILE A O 1
ATOM 2114 N N . ILE A 1 274 ? 12.384 -33.772 -36.814 1.00 53.12 274 ILE A N 1
ATOM 2115 C CA . ILE A 1 274 ? 11.650 -34.857 -36.164 1.00 53.12 274 ILE A CA 1
ATOM 2116 C C . ILE A 1 274 ? 12.661 -35.625 -35.329 1.00 53.12 274 ILE A C 1
ATOM 2118 O O . ILE A 1 274 ? 13.489 -36.356 -35.878 1.00 53.12 274 ILE A O 1
ATOM 2122 N N . TYR A 1 275 ? 12.598 -35.412 -34.015 1.00 58.97 275 TYR A N 1
ATOM 2123 C CA . TYR A 1 275 ? 13.392 -36.161 -33.055 1.00 58.97 275 TYR A CA 1
ATOM 2124 C C . TYR A 1 275 ? 13.026 -37.642 -33.140 1.00 58.97 275 TYR A C 1
ATOM 2126 O O . TYR A 1 275 ? 11.847 -38.001 -33.160 1.00 58.97 275 TYR A O 1
ATOM 2134 N N . THR A 1 276 ? 14.040 -38.493 -33.266 1.00 61.59 276 THR A N 1
ATOM 2135 C CA . THR A 1 276 ? 13.873 -39.943 -33.185 1.00 61.59 276 THR A CA 1
ATOM 2136 C C . THR A 1 276 ? 14.856 -40.412 -32.120 1.00 61.59 276 THR A C 1
ATOM 2138 O O . THR A 1 276 ? 16.054 -40.300 -32.386 1.00 61.59 276 THR A O 1
ATOM 2141 N N . PRO A 1 277 ? 14.380 -40.863 -30.947 1.00 67.12 277 PRO A N 1
ATOM 2142 C CA . PRO A 1 277 ? 15.256 -41.296 -29.865 1.00 67.12 277 PRO A CA 1
ATOM 2143 C C . PRO A 1 277 ? 16.123 -42.452 -30.359 1.00 67.12 277 PRO A C 1
ATOM 2145 O O . PRO A 1 277 ? 15.637 -43.340 -31.079 1.00 67.12 277 PRO A O 1
ATOM 2148 N N . ASP A 1 278 ? 17.415 -42.401 -30.051 1.00 66.94 278 ASP A N 1
ATOM 2149 C CA . ASP A 1 278 ? 18.325 -43.492 -30.362 1.00 66.94 278 ASP A CA 1
ATOM 2150 C C . ASP A 1 278 ? 18.382 -44.505 -29.211 1.00 66.94 278 ASP A C 1
ATOM 2152 O O . ASP A 1 278 ? 17.594 -44.471 -28.271 1.00 66.94 278 ASP A O 1
ATOM 2156 N N . ARG A 1 279 ? 19.214 -45.532 -29.372 1.00 63.09 279 ARG A N 1
ATOM 2157 C CA . ARG A 1 279 ? 19.227 -46.688 -28.470 1.00 63.09 279 ARG A CA 1
ATOM 2158 C C . ARG A 1 279 ? 19.949 -46.401 -27.150 1.00 63.09 279 ARG A C 1
ATOM 2160 O O . ARG A 1 279 ? 19.800 -47.196 -26.226 1.00 63.09 279 ARG A O 1
ATOM 2167 N N . ASP A 1 280 ? 20.722 -45.320 -27.124 1.00 62.38 280 ASP A N 1
ATOM 2168 C CA . ASP A 1 280 ? 21.507 -44.858 -25.985 1.00 62.38 280 ASP A CA 1
ATOM 2169 C C . ASP A 1 280 ? 20.872 -43.604 -25.350 1.00 62.38 280 ASP A C 1
ATOM 2171 O O . ASP A 1 280 ? 21.428 -43.066 -24.399 1.00 62.38 280 ASP A O 1
ATOM 2175 N N . ASP A 1 281 ? 19.712 -43.175 -25.862 1.00 73.62 281 ASP A N 1
ATOM 2176 C CA . ASP A 1 281 ? 18.854 -42.144 -25.286 1.00 73.62 281 ASP A CA 1
ATOM 2177 C C . ASP A 1 281 ? 18.272 -42.687 -23.976 1.00 73.62 281 ASP A C 1
ATOM 2179 O O . ASP A 1 281 ? 17.462 -43.627 -23.954 1.00 73.62 281 ASP A O 1
ATOM 2183 N N . ASP A 1 282 ? 18.769 -42.160 -22.866 1.00 63.09 282 ASP A N 1
ATOM 2184 C CA . ASP A 1 282 ? 18.378 -42.549 -21.529 1.00 63.09 282 ASP A CA 1
ATOM 2185 C C . ASP A 1 282 ? 16.966 -42.033 -21.249 1.00 63.09 282 ASP A C 1
ATOM 2187 O O . ASP A 1 282 ? 16.721 -40.865 -20.982 1.00 63.09 282 ASP A O 1
ATOM 2191 N N . LEU A 1 283 ? 15.992 -42.946 -21.314 1.00 56.31 283 LEU A N 1
ATOM 2192 C CA . LEU A 1 283 ? 14.649 -42.752 -20.756 1.00 56.31 283 LEU A CA 1
ATOM 2193 C C . LEU A 1 283 ? 14.731 -42.759 -19.218 1.00 56.31 283 LEU A C 1
ATOM 2195 O O . LEU A 1 283 ? 14.221 -43.661 -18.552 1.00 56.31 283 LEU A O 1
ATOM 2199 N N . ASP A 1 284 ? 15.458 -41.795 -18.683 1.00 60.62 284 ASP A N 1
ATOM 2200 C CA . ASP A 1 284 ? 15.714 -41.510 -17.283 1.00 60.62 284 ASP A CA 1
ATOM 2201 C C . ASP A 1 284 ? 15.080 -40.132 -17.022 1.00 60.62 284 ASP A C 1
ATOM 2203 O O . ASP A 1 284 ? 15.409 -39.161 -17.695 1.00 60.62 284 ASP A O 1
ATOM 2207 N N . ASP A 1 285 ? 14.109 -40.072 -16.100 1.00 55.09 285 ASP A N 1
ATOM 2208 C CA . ASP A 1 285 ? 13.292 -38.888 -15.759 1.00 55.09 285 ASP A CA 1
ATOM 2209 C C . ASP A 1 285 ? 14.102 -37.711 -15.157 1.00 55.09 285 ASP A C 1
ATOM 2211 O O . ASP A 1 285 ? 13.519 -36.767 -14.628 1.00 55.09 285 ASP A O 1
ATOM 2215 N N . SER A 1 286 ? 15.436 -37.735 -15.204 1.00 55.56 286 SER A N 1
ATOM 2216 C CA . SER A 1 286 ? 16.284 -36.634 -14.741 1.00 55.56 286 SER A CA 1
ATOM 2217 C C . SER A 1 286 ? 16.417 -35.558 -15.822 1.00 55.56 286 SER A C 1
ATOM 2219 O O . SER A 1 286 ? 17.517 -35.267 -16.296 1.00 55.56 286 SER A O 1
ATOM 2221 N N . ASP A 1 287 ? 15.294 -34.953 -16.218 1.00 58.56 287 ASP A N 1
ATOM 2222 C CA . ASP A 1 287 ? 15.327 -33.698 -16.967 1.00 58.56 287 ASP A CA 1
ATOM 2223 C C . ASP A 1 287 ? 15.975 -32.642 -16.045 1.00 58.56 287 ASP A C 1
ATOM 2225 O O . ASP A 1 287 ? 15.456 -32.389 -14.952 1.00 58.56 287 ASP A O 1
ATOM 2229 N N . PRO A 1 288 ? 17.124 -32.035 -16.405 1.00 57.69 288 PRO A N 1
ATOM 2230 C CA . PRO A 1 288 ? 17.828 -31.073 -15.549 1.00 57.69 288 PRO A CA 1
ATOM 2231 C C . PRO A 1 288 ? 17.015 -29.803 -15.234 1.00 57.69 288 PRO A C 1
ATOM 2233 O O . PRO A 1 288 ? 17.468 -28.966 -14.448 1.00 57.69 288 PRO A O 1
ATOM 2236 N N . ASP A 1 289 ? 15.824 -29.667 -15.820 1.00 62.19 289 ASP A N 1
ATOM 2237 C CA . ASP A 1 289 ? 14.854 -28.613 -15.545 1.00 62.19 289 ASP A CA 1
ATOM 2238 C C . ASP A 1 289 ? 13.984 -28.890 -14.292 1.00 62.19 289 ASP A C 1
ATOM 2240 O O . ASP A 1 289 ? 13.482 -27.936 -13.692 1.00 62.19 289 ASP A O 1
ATOM 2244 N N . ASP A 1 290 ? 13.846 -30.146 -13.836 1.00 57.06 290 ASP A N 1
ATOM 2245 C CA . ASP A 1 290 ? 12.993 -30.520 -12.683 1.00 57.06 290 ASP A CA 1
ATOM 2246 C C . ASP A 1 290 ? 13.656 -30.276 -11.306 1.00 57.06 290 ASP A C 1
ATOM 2248 O O . ASP A 1 290 ? 12.972 -30.209 -10.279 1.00 57.06 290 ASP A O 1
ATOM 2252 N N . ASP A 1 291 ? 14.971 -30.027 -11.278 1.00 60.66 291 ASP A N 1
ATOM 2253 C CA . ASP A 1 291 ? 15.725 -29.617 -10.082 1.00 60.66 291 ASP A CA 1
ATOM 2254 C C . ASP A 1 291 ? 15.834 -28.083 -9.925 1.00 60.66 291 ASP A C 1
ATOM 2256 O O . ASP A 1 291 ? 16.436 -27.584 -8.966 1.00 60.66 291 ASP A O 1
ATOM 2260 N N . LEU A 1 292 ? 15.218 -27.294 -10.818 1.00 56.72 292 LEU A N 1
ATOM 2261 C CA . LEU A 1 292 ? 15.153 -25.827 -10.719 1.00 56.72 292 LEU A CA 1
ATOM 2262 C C . LEU A 1 292 ? 14.078 -25.363 -9.719 1.00 56.72 292 LEU A C 1
ATOM 2264 O O . LEU A 1 292 ? 13.221 -24.527 -10.003 1.00 56.72 292 LEU A O 1
ATOM 2268 N N . MET A 1 293 ? 14.160 -25.873 -8.493 1.00 56.78 293 MET A N 1
ATOM 2269 C CA . MET A 1 293 ? 13.545 -25.263 -7.317 1.00 56.78 293 MET A CA 1
ATOM 2270 C C . MET A 1 293 ? 14.529 -24.249 -6.711 1.00 56.78 293 MET A C 1
ATOM 2272 O O . MET A 1 293 ? 15.174 -24.529 -5.699 1.00 56.78 293 MET A O 1
ATOM 2276 N N . ILE A 1 294 ? 14.650 -23.069 -7.332 1.00 49.28 294 ILE A N 1
ATOM 2277 C CA . ILE A 1 294 ? 15.305 -21.881 -6.747 1.00 49.28 294 ILE A CA 1
ATOM 2278 C C . ILE A 1 294 ? 14.385 -20.667 -6.887 1.00 49.28 294 ILE A C 1
ATOM 2280 O O . ILE A 1 294 ? 13.964 -20.365 -8.026 1.00 49.28 294 ILE A O 1
#

Secondary structure (DSSP, 8-state):
-TT----EEEEEEE-STT--SHHHHHHHHHHHHHTT-EEEEEE--TTT-PPPHHHHTSSS--EEEE---TT--HHHHHHHHHTTTTT---S-EEEEES-SHHHHHHH-HHHHHHHHHHHHHHSSEEEEEEE--TT--TT-HHHHHHHHHHHH-SEEEEEEE-TTSSSEEEEEEEE-TTSPEEEEEEEEEE-TTT--EEEEE--TTTTS-S-------TT-SSS--TTTT----HHHHHHHHH---TTGGGSSHHHHHHT-SS--PPPPSSS-------TT----S--TTTT---

Organism: NCBI:txid166010

Foldseek 3Di:
DLPDDQAAEEEEEAQPPLGDCVLVLLLVLVSLVVVVFQEAEEEAPQPDDDRDVLQQVDPRHHHYHYDNDLPDDLVNVLCVQQVVLVPDPDQRYEYEYAECVSVCVNPNLVSSLVSSRVVSVRHRHYYYYYYDYNPDDPPPPRNVSVVSSVVRHQKYWYWDADPVNPWIKIWIWGADPVRDIDIFIWTWDQDPVNSHIDIDGDDVVVVPDPPDDDDDDPDPPPDDPPCVPPPDDPVRVVVVVPDDDPCPLVVDPVSVVVVPPDDDDDDDPDDDPDDDDDPPRDPDPPPVVVPPPD

Sequence (294 aa):
MQNVPLKGAIVIRDRGYELSGLPLWCAIVRKALDLNFDVTVALMLHLQRDLPEEIVSRNNSPKIKQFLDSKMTLAELESTLTSNHLHGTNSKSVLFLDSVDMLKEKFGLAATIQLLHRLSESVSAVVSVTSIGKDSFAGSPEDLNWRKLCSICSATLDLDASEMMEDLICVTRTRKKDGLVSEKIEKCQVSSQDFSLQSSAFDPNATKDPQKQSKPEDQFLENLPFDVGLKLTEKERQAKANVQLPYVKAQDQKGLVGLNITSGKKIKVGGNIIYTPDRDDDLDDSDPDDDLMI

InterPro domains:
  IPR019519 Elongator complex protein 5 [PF10483] (167-275)
  IPR019519 Elongator complex protein 5 [PTHR15641] (76-294)